Protein AF-A0A839JWH0-F1 (afdb_monomer_lite)

pLDDT: mean 85.82, std 13.57, range [43.56, 98.19]

Foldseek 3Di:
DEAQDKDADDDPDDPFQKDKDKPDVCQWDADSRRIITGQDADWIWMWIAGPNDIDIDIDGYDYPPQPDAAEAQDWDDRPQFKIKHFNAKEWDPDADDDPPDDGFPTKIKTWMKMAGNDPQFFDPDLPQKFKAAPVGHTWAWGDDPPQPDDDPHGIDGRHITMTGHNDDHQWIKIWGWGADPVRDIDIHIHIYGYD

Structure (mmCIF, N/CA/C/O backbone):
data_AF-A0A839JWH0-F1
#
_entry.id   AF-A0A839JWH0-F1
#
loop_
_atom_site.group_PDB
_atom_site.id
_atom_site.type_symbol
_atom_site.label_atom_id
_atom_site.label_alt_id
_atom_site.label_comp_id
_atom_site.label_asym_id
_atom_site.label_entity_id
_atom_site.label_seq_id
_atom_site.pdbx_PDB_ins_code
_atom_site.Cartn_x
_atom_site.Cartn_y
_atom_site.Cartn_z
_atom_site.occupancy
_atom_site.B_iso_or_equiv
_atom_site.auth_seq_id
_atom_site.auth_comp_id
_atom_site.auth_asym_id
_atom_site.auth_atom_id
_atom_site.pdbx_PDB_model_num
ATOM 1 N N . MET A 1 1 ? -17.177 -2.776 8.645 1.00 92.25 1 MET A N 1
ATOM 2 C CA . MET A 1 1 ? -17.178 -1.299 8.576 1.00 92.25 1 MET A CA 1
ATOM 3 C C . MET A 1 1 ? -16.312 -0.925 7.396 1.00 92.25 1 MET A C 1
ATOM 5 O O . MET A 1 1 ? -15.318 -1.608 7.210 1.00 92.25 1 MET A O 1
ATOM 9 N N . GLU A 1 2 ? -16.677 0.074 6.601 1.00 92.44 2 GLU A N 1
ATOM 10 C CA . GLU A 1 2 ? -15.773 0.581 5.555 1.00 92.44 2 GLU A CA 1
ATOM 11 C C . GLU A 1 2 ? -14.673 1.437 6.193 1.00 92.44 2 GLU A C 1
ATOM 13 O O . GLU A 1 2 ? -14.883 1.972 7.290 1.00 92.44 2 GLU A O 1
ATOM 18 N N . VAL A 1 3 ? -13.526 1.571 5.529 1.00 88.50 3 VAL A N 1
ATOM 19 C CA . VAL A 1 3 ? -12.511 2.583 5.874 1.00 88.50 3 VAL A CA 1
ATOM 20 C C . VAL A 1 3 ? -13.172 3.972 5.994 1.00 88.50 3 VAL A C 1
ATOM 22 O O . VAL A 1 3 ? -14.201 4.237 5.371 1.00 88.50 3 VAL A O 1
ATOM 25 N N . ASP A 1 4 ? -12.672 4.793 6.920 1.00 86.94 4 ASP A N 1
ATOM 26 C CA . ASP A 1 4 ? -13.165 6.131 7.311 1.00 86.94 4 ASP A CA 1
ATOM 27 C C . ASP A 1 4 ? -14.573 6.204 7.920 1.00 86.94 4 ASP A C 1
ATOM 29 O O . ASP A 1 4 ? -14.996 7.242 8.442 1.00 86.94 4 ASP A O 1
ATOM 33 N N . SER A 1 5 ? -15.310 5.091 7.946 1.00 92.81 5 SER A N 1
ATOM 34 C CA . SER A 1 5 ? -16.607 5.040 8.616 1.00 92.81 5 SER A CA 1
ATOM 35 C C . SER A 1 5 ? -16.470 5.033 10.143 1.00 92.81 5 SER A C 1
ATOM 37 O O . SER A 1 5 ? -15.472 4.592 10.724 1.00 92.81 5 SER A O 1
ATOM 39 N N . THR A 1 6 ? -17.521 5.486 10.832 1.00 96.88 6 THR A N 1
ATOM 40 C CA . THR A 1 6 ? -17.594 5.439 12.297 1.00 96.88 6 THR A CA 1
ATOM 41 C C . THR A 1 6 ? -18.773 4.608 12.788 1.00 96.88 6 THR A C 1
ATOM 43 O O . THR A 1 6 ? -19.808 4.497 12.132 1.00 96.88 6 THR A O 1
ATOM 46 N N . LEU A 1 7 ? -18.621 4.008 13.970 1.00 96.69 7 LEU A N 1
ATOM 47 C CA . LEU A 1 7 ? -19.655 3.220 14.636 1.00 96.69 7 LEU A CA 1
ATOM 48 C C . LEU A 1 7 ? -19.635 3.494 16.137 1.00 96.69 7 LEU A C 1
ATOM 50 O O . LEU A 1 7 ? -18.613 3.350 16.801 1.00 96.69 7 LEU A O 1
ATOM 54 N N . LYS A 1 8 ? -20.785 3.841 16.711 1.00 97.38 8 LYS A N 1
ATOM 55 C CA . LYS A 1 8 ? -20.930 4.018 18.158 1.00 97.38 8 LYS A CA 1
ATOM 56 C C . LYS A 1 8 ? -21.233 2.679 18.830 1.00 97.38 8 LYS A C 1
ATOM 58 O O . LYS A 1 8 ? -22.319 2.133 18.654 1.00 97.38 8 LYS A O 1
ATOM 63 N N . LEU A 1 9 ? -20.320 2.191 19.664 1.00 96.31 9 LEU A N 1
ATOM 64 C CA . LEU A 1 9 ? -20.596 1.066 20.554 1.00 96.31 9 LEU A CA 1
ATOM 65 C C . LEU A 1 9 ? -21.325 1.545 21.815 1.00 96.31 9 LEU A C 1
ATOM 67 O O . LEU A 1 9 ? -21.061 2.628 22.343 1.00 96.31 9 LEU A O 1
ATOM 71 N N . LYS A 1 10 ? -22.241 0.713 22.319 1.00 94.50 10 LYS A N 1
ATOM 72 C CA . LYS A 1 10 ? -23.030 0.990 23.523 1.00 94.50 10 LYS A CA 1
ATOM 73 C C . LYS A 1 10 ? -22.925 -0.178 24.496 1.00 94.50 10 LYS A C 1
ATOM 75 O O . LYS A 1 10 ? -23.209 -1.313 24.131 1.00 94.50 10 LYS A O 1
ATOM 80 N N . VAL A 1 11 ? -22.562 0.117 25.742 1.00 94.12 11 VAL A N 1
ATOM 81 C CA . VAL A 1 11 ? -22.701 -0.816 26.868 1.00 94.12 11 VAL A CA 1
ATOM 82 C C . VAL A 1 11 ? -23.994 -0.459 27.595 1.00 94.12 11 VAL A C 1
ATOM 84 O O . VAL A 1 11 ? -24.213 0.702 27.934 1.00 94.12 11 VAL A O 1
ATOM 87 N N . THR A 1 12 ? -24.882 -1.430 27.786 1.00 93.69 12 THR A N 1
ATOM 88 C CA . THR A 1 12 ? -26.198 -1.233 28.416 1.00 93.69 12 THR A CA 1
ATOM 89 C C . THR A 1 12 ? -26.226 -1.782 29.840 1.00 93.69 12 THR A C 1
ATOM 91 O O . THR A 1 12 ? -25.450 -2.672 30.176 1.00 93.69 12 THR A O 1
ATOM 94 N N . GLY A 1 13 ? -27.148 -1.286 30.673 1.00 92.50 13 GLY A N 1
ATOM 95 C CA . GLY A 1 13 ? -27.340 -1.787 32.041 1.00 92.50 13 GLY A CA 1
ATOM 96 C C . GLY A 1 13 ? -26.320 -1.271 33.060 1.00 92.50 13 GLY A C 1
ATOM 97 O O . GLY A 1 13 ? -26.149 -1.873 34.114 1.00 92.50 13 GLY A O 1
ATOM 98 N N . THR A 1 14 ? -25.629 -0.171 32.756 1.00 91.38 14 THR A N 1
ATOM 99 C CA . THR A 1 14 ? -24.670 0.468 33.662 1.00 91.38 14 THR A CA 1
ATOM 100 C C . THR A 1 14 ? -24.677 1.986 33.491 1.00 91.38 14 THR A C 1
ATOM 102 O O . THR A 1 14 ? -24.949 2.490 32.401 1.00 91.38 14 THR A O 1
ATOM 105 N N . TYR A 1 15 ? -24.352 2.693 34.573 1.00 89.75 15 TYR A N 1
ATOM 106 C CA . TYR A 1 15 ? -24.030 4.125 34.587 1.00 89.75 15 TYR A CA 1
ATOM 107 C C . TYR A 1 15 ? -22.561 4.373 34.970 1.00 89.75 15 TYR A C 1
ATOM 109 O O . TYR A 1 15 ? -22.120 5.518 35.054 1.00 89.75 15 TYR A O 1
ATOM 117 N N . SER A 1 16 ? -21.804 3.301 35.221 1.00 93.50 16 SER A N 1
ATOM 118 C CA . SER A 1 16 ? -20.393 3.366 35.584 1.00 93.50 16 SER A CA 1
ATOM 119 C C . SER A 1 16 ? -19.554 3.865 34.407 1.00 93.50 16 SER A C 1
ATOM 121 O O . SER A 1 16 ? -19.886 3.663 33.235 1.00 93.50 16 SER A O 1
ATOM 123 N N . LYS A 1 17 ? -18.416 4.494 34.718 1.00 94.00 17 LYS A N 1
ATOM 124 C CA . LYS A 1 17 ? -17.449 4.934 33.707 1.00 94.00 17 LYS A CA 1
ATOM 125 C C . LYS A 1 17 ? -16.916 3.728 32.924 1.00 94.00 17 LYS A C 1
ATOM 127 O O . LYS A 1 17 ? -16.472 2.746 33.515 1.00 94.00 17 LYS A O 1
ATOM 132 N N . ILE A 1 18 ? -16.916 3.841 31.598 1.00 97.25 18 ILE A N 1
ATOM 133 C CA . ILE A 1 18 ? -16.422 2.807 30.684 1.00 97.25 18 ILE A CA 1
ATOM 134 C C . ILE A 1 18 ? -15.032 3.203 30.191 1.00 97.25 18 ILE A C 1
ATOM 136 O O . ILE A 1 18 ? -14.836 4.318 29.704 1.00 97.25 18 ILE A O 1
ATOM 140 N N . THR A 1 19 ? -14.079 2.278 30.269 1.00 97.31 19 THR A N 1
ATOM 141 C CA . THR A 1 19 ? -12.762 2.435 29.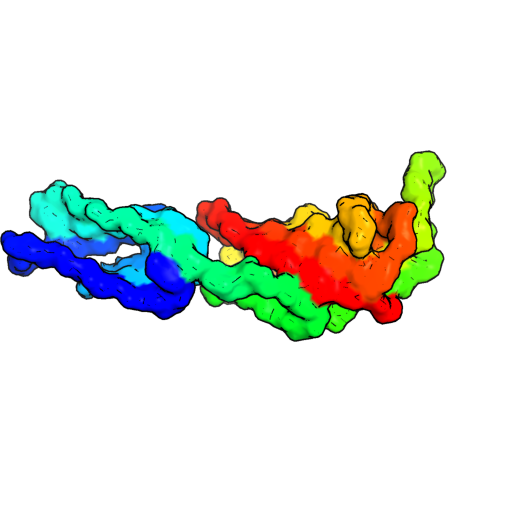638 1.00 97.31 19 THR A CA 1
ATOM 142 C C . THR A 1 19 ? -12.714 1.614 28.358 1.00 97.31 19 THR A C 1
ATOM 144 O O . THR A 1 19 ? -12.918 0.400 28.393 1.00 97.31 19 THR A O 1
ATOM 147 N N . TRP A 1 20 ? -12.419 2.268 27.237 1.00 97.88 20 TRP A N 1
ATOM 148 C CA . TRP A 1 20 ? -12.326 1.644 25.919 1.00 97.88 20 TRP A CA 1
ATOM 149 C C . TRP A 1 20 ? -10.874 1.410 25.503 1.00 97.88 20 TRP A C 1
ATOM 151 O O . TRP A 1 20 ? -9.996 2.223 25.792 1.00 97.88 20 TRP A O 1
ATOM 161 N N . LYS A 1 21 ? -10.622 0.308 24.796 1.00 97.00 21 LYS A N 1
ATOM 162 C CA . LYS A 1 21 ? -9.323 -0.004 24.187 1.00 97.00 21 LYS A CA 1
ATOM 163 C C . LYS A 1 21 ? -9.531 -0.723 22.857 1.00 97.00 21 LYS A C 1
ATOM 165 O O . LYS A 1 21 ? -10.379 -1.604 22.776 1.00 97.00 21 LYS A O 1
ATOM 170 N N . SER A 1 22 ? -8.730 -0.393 21.848 1.00 96.88 22 SER A N 1
ATOM 171 C CA . SER A 1 22 ? -8.596 -1.202 20.631 1.00 96.88 22 SER A CA 1
ATOM 172 C C . SER A 1 22 ? -7.373 -2.110 20.732 1.00 96.88 22 SER A C 1
ATOM 174 O O . SER A 1 22 ? -6.352 -1.706 21.295 1.00 96.88 22 SER A O 1
ATOM 176 N N . SER A 1 23 ? -7.472 -3.328 20.199 1.00 94.62 23 SER A N 1
ATOM 177 C CA . SER A 1 23 ? -6.331 -4.234 20.057 1.00 94.62 23 SER A CA 1
ATOM 178 C C . SER A 1 23 ? -5.383 -3.835 18.923 1.00 94.62 23 SER A C 1
ATOM 180 O O . SER A 1 23 ? -4.231 -4.242 18.966 1.00 94.62 23 SER A O 1
ATOM 182 N N . LYS A 1 24 ? -5.869 -3.096 17.912 1.00 87.75 24 LYS A N 1
ATOM 183 C CA . LYS A 1 24 ? -5.105 -2.638 16.739 1.00 87.75 24 LYS A CA 1
ATOM 184 C C . LYS A 1 24 ? -5.604 -1.258 16.320 1.00 87.75 24 LYS A C 1
ATOM 186 O O . LYS A 1 24 ? -6.619 -1.147 15.633 1.00 87.75 24 LYS A O 1
ATOM 191 N N . LYS A 1 25 ? -4.938 -0.206 16.802 1.00 88.50 25 LYS A N 1
ATOM 192 C CA . LYS A 1 25 ? -5.359 1.183 16.562 1.00 88.50 25 LYS A CA 1
ATOM 193 C C . LYS A 1 25 ? -5.169 1.618 15.108 1.00 88.50 25 LYS A C 1
ATOM 195 O O . LYS A 1 25 ? -5.928 2.480 14.683 1.00 88.50 25 LYS 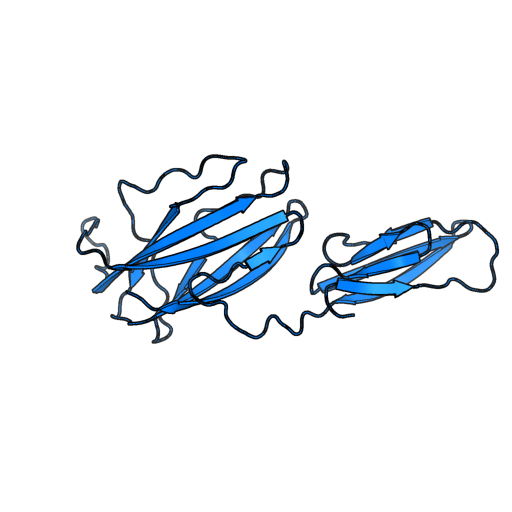A O 1
ATOM 200 N N . SER A 1 26 ? -4.226 1.019 14.383 1.00 82.44 26 SER A N 1
ATOM 201 C CA . SER A 1 26 ? -4.031 1.175 12.934 1.00 82.44 26 SER A CA 1
ATOM 202 C C . SER A 1 26 ? -5.241 0.703 12.121 1.00 82.44 26 SER A C 1
ATOM 204 O O . SER A 1 26 ? -5.620 1.350 11.159 1.00 82.44 26 SER A O 1
ATOM 206 N N . VAL A 1 27 ? -5.921 -0.364 12.560 1.00 87.31 27 VAL A N 1
ATOM 207 C CA . VAL A 1 27 ? -7.148 -0.885 11.923 1.00 87.31 27 VAL A CA 1
ATOM 208 C C . VAL A 1 27 ? -8.388 -0.108 12.364 1.00 87.31 27 VAL A C 1
ATOM 210 O O . VAL A 1 27 ? -9.187 0.328 11.537 1.00 87.31 27 VAL A O 1
ATOM 213 N N . ALA A 1 28 ? -8.574 0.062 13.675 1.00 94.81 28 ALA A N 1
ATOM 214 C CA . ALA A 1 28 ? -9.700 0.812 14.220 1.00 94.81 28 ALA A CA 1
ATOM 215 C C . ALA A 1 28 ? -9.351 1.448 15.568 1.00 94.81 28 ALA A C 1
ATOM 217 O O . ALA A 1 28 ? -8.863 0.778 16.486 1.00 94.81 28 ALA A O 1
ATOM 218 N N . THR A 1 29 ? -9.659 2.731 15.735 1.00 96.00 29 THR A N 1
ATOM 219 C CA . THR A 1 29 ? -9.545 3.429 17.024 1.00 96.00 29 THR A CA 1
ATOM 220 C C . THR A 1 29 ? -10.894 3.475 17.727 1.00 96.00 29 THR A C 1
ATOM 222 O O . THR A 1 29 ? -11.934 3.283 17.112 1.00 96.00 29 THR A O 1
ATOM 225 N N . VAL A 1 30 ? -10.890 3.708 19.039 1.00 98.06 30 VAL A N 1
ATOM 226 C CA . VAL A 1 30 ? -12.107 3.946 19.821 1.00 98.06 30 VAL A CA 1
ATOM 227 C C . VAL A 1 30 ? -11.856 5.090 20.795 1.00 98.06 30 VAL A C 1
ATOM 229 O O . VAL A 1 30 ? -10.839 5.095 21.492 1.00 98.06 30 VAL A O 1
ATOM 232 N N . ASN A 1 31 ? -12.754 6.072 20.836 1.00 97.19 31 ASN A N 1
ATOM 233 C CA . ASN A 1 31 ? -12.633 7.201 21.759 1.00 97.19 31 ASN A CA 1
ATOM 234 C C . ASN A 1 31 ? -13.275 6.907 23.130 1.00 97.19 31 ASN A C 1
ATOM 236 O O . ASN A 1 31 ? -13.929 5.883 23.334 1.00 97.19 31 ASN A O 1
ATOM 240 N N . SER A 1 32 ? -13.117 7.825 24.089 1.00 95.62 32 SER A N 1
ATOM 241 C CA . SER A 1 32 ? -13.666 7.692 25.452 1.00 95.62 32 SER A CA 1
ATOM 242 C C . SER A 1 32 ? -15.190 7.553 25.495 1.00 95.62 32 SER A C 1
ATOM 244 O O . SER A 1 32 ? -15.738 6.996 26.444 1.00 95.62 32 SER A O 1
ATOM 246 N N . SER A 1 33 ? -15.874 8.021 24.453 1.00 95.31 33 SER A N 1
ATOM 247 C CA . SER A 1 33 ? -17.319 7.915 24.306 1.00 95.31 33 SER A CA 1
ATOM 248 C C . SER A 1 33 ? -17.753 6.626 23.595 1.00 95.31 33 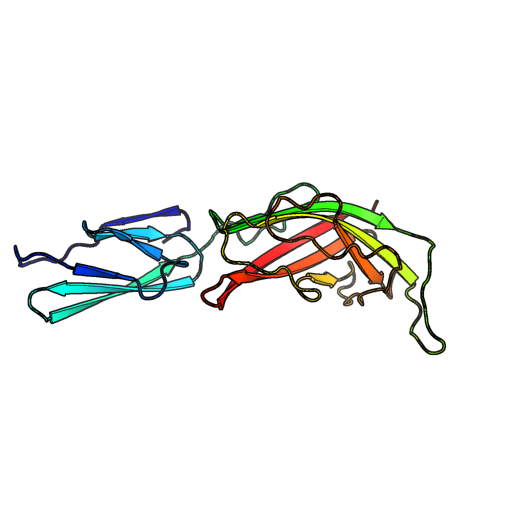SER A C 1
ATOM 250 O O . SER A 1 33 ? -18.944 6.470 23.340 1.00 95.31 33 SER A O 1
ATOM 252 N N . GLY A 1 34 ? -16.841 5.720 23.236 1.00 96.75 34 GLY A N 1
ATOM 253 C CA . GLY A 1 34 ? -17.163 4.476 22.531 1.00 96.75 34 GLY A CA 1
ATOM 254 C C . GLY A 1 34 ? -17.456 4.645 21.037 1.00 96.75 34 GLY A C 1
ATOM 255 O O . GLY A 1 34 ? -18.062 3.760 20.440 1.00 96.75 34 GLY A O 1
ATOM 256 N N . VAL A 1 35 ? -17.079 5.773 20.424 1.00 98.00 35 VAL A N 1
ATOM 257 C CA . VAL A 1 35 ? -17.105 5.907 18.957 1.00 98.00 35 VAL A CA 1
ATOM 258 C C . VAL A 1 35 ? -15.872 5.212 18.406 1.00 98.00 35 VAL A C 1
ATOM 260 O O . VAL A 1 35 ? -14.755 5.588 18.760 1.00 98.00 35 VAL A O 1
ATOM 263 N N . VAL A 1 36 ? -16.096 4.199 17.579 1.00 98.12 36 VAL A N 1
ATOM 264 C CA . VAL A 1 36 ? -15.080 3.483 16.817 1.00 98.12 36 VAL A CA 1
ATOM 265 C C . VAL A 1 36 ? -14.914 4.167 15.467 1.00 98.12 36 VAL A C 1
ATOM 267 O O . VAL A 1 36 ? -15.915 4.397 14.792 1.00 98.12 36 VAL A O 1
ATOM 270 N N . THR A 1 37 ? -13.680 4.456 15.073 1.00 96.12 37 THR A N 1
ATOM 271 C CA . THR A 1 37 ? -13.334 4.963 13.739 1.00 96.12 37 THR A CA 1
ATOM 272 C C . THR A 1 37 ? -12.542 3.887 13.012 1.00 96.12 37 THR A C 1
ATOM 274 O O . THR A 1 37 ? -11.516 3.433 13.527 1.00 96.12 37 THR A O 1
ATOM 277 N N . ALA A 1 38 ? -13.042 3.449 11.858 1.00 95.06 38 ALA A N 1
ATOM 278 C CA . ALA A 1 38 ? -12.329 2.545 10.968 1.00 95.06 38 ALA A CA 1
ATOM 279 C C . ALA A 1 38 ? -11.229 3.320 10.240 1.00 95.06 38 ALA A C 1
ATOM 281 O O . ALA A 1 38 ? -11.479 4.415 9.750 1.00 95.06 38 ALA A O 1
ATOM 282 N N . LYS A 1 39 ? -10.022 2.760 10.210 1.00 85.50 39 LYS A N 1
ATOM 283 C CA . LYS A 1 39 ? -8.845 3.392 9.604 1.00 85.50 39 LYS A CA 1
ATOM 284 C C . LYS A 1 39 ? -8.276 2.576 8.454 1.00 85.50 39 LYS A C 1
ATOM 286 O O . LYS A 1 39 ? -7.912 3.120 7.429 1.00 85.50 39 LYS A O 1
ATOM 291 N N . MET A 1 40 ? -8.207 1.262 8.634 1.00 83.19 40 MET A N 1
ATOM 292 C CA . MET A 1 40 ? -7.593 0.366 7.666 1.00 83.19 40 MET A CA 1
ATOM 293 C C . MET A 1 40 ? -8.344 -0.947 7.609 1.00 83.19 40 MET A C 1
ATOM 295 O O . MET A 1 40 ? -8.721 -1.468 8.659 1.00 83.19 40 MET A O 1
ATOM 299 N N . GLU A 1 41 ? -8.488 -1.505 6.403 1.00 87.69 41 GLU A N 1
ATOM 300 C CA . GLU A 1 41 ? -8.871 -2.898 6.198 1.00 87.69 41 GLU A CA 1
ATOM 301 C C . GLU A 1 41 ? -8.129 -3.837 7.161 1.00 87.69 41 GLU A C 1
ATOM 303 O O . GLU A 1 41 ? -6.906 -3.829 7.279 1.00 87.69 41 GLU A O 1
ATOM 308 N N . GLY A 1 42 ? -8.879 -4.686 7.854 1.00 87.94 42 GLY A N 1
ATOM 309 C CA . GLY A 1 42 ? -8.306 -5.622 8.804 1.00 87.94 42 GLY A CA 1
ATOM 310 C C . GLY A 1 42 ? -9.262 -5.964 9.931 1.00 87.94 42 GLY A C 1
ATOM 311 O O . GLY A 1 42 ? -10.460 -5.683 9.891 1.00 87.94 42 GLY A O 1
ATOM 312 N N . LYS A 1 43 ? -8.727 -6.606 10.972 1.00 93.00 43 LYS A N 1
ATOM 313 C CA . LYS A 1 43 ? -9.500 -7.011 12.151 1.00 93.00 43 LYS A CA 1
ATOM 314 C C . LYS A 1 43 ? -8.930 -6.393 13.419 1.00 93.00 43 LYS A C 1
ATOM 316 O O . LYS A 1 43 ? -7.749 -6.561 13.717 1.00 93.00 43 LYS A O 1
ATOM 321 N N . ALA A 1 44 ? -9.791 -5.745 14.195 1.00 94.62 44 ALA A N 1
ATOM 322 C CA . ALA A 1 44 ? -9.487 -5.216 15.518 1.00 94.62 44 ALA A CA 1
ATOM 323 C C . ALA A 1 44 ? -10.510 -5.727 16.536 1.00 94.62 44 ALA A C 1
ATOM 325 O O . ALA A 1 44 ? -11.686 -5.900 16.232 1.00 94.62 44 ALA A O 1
ATOM 326 N N . THR A 1 45 ? -10.079 -5.960 17.771 1.00 97.50 45 THR A N 1
ATOM 327 C CA . THR A 1 45 ? -10.972 -6.230 18.900 1.00 97.50 45 THR A CA 1
ATOM 328 C C . THR A 1 45 ? -11.084 -4.975 19.752 1.00 97.50 45 THR A C 1
ATOM 330 O O . THR A 1 45 ? -10.094 -4.504 20.314 1.00 97.50 45 THR A O 1
ATOM 333 N N . ILE A 1 46 ? -12.297 -4.448 19.886 1.00 98.19 46 ILE A N 1
ATOM 334 C CA . ILE A 1 46 ? -12.598 -3.338 20.785 1.00 98.19 46 ILE A CA 1
ATOM 335 C C . ILE A 1 46 ? -13.038 -3.902 22.134 1.00 98.19 46 ILE A C 1
ATOM 337 O O . ILE A 1 46 ? -13.946 -4.725 22.202 1.00 98.19 46 ILE A O 1
ATOM 341 N N . THR A 1 47 ? -12.386 -3.471 23.213 1.00 98.19 47 THR A N 1
ATOM 342 C CA . THR A 1 47 ? -12.666 -3.901 24.587 1.00 98.19 47 THR A CA 1
ATOM 343 C C . THR A 1 47 ? -13.251 -2.750 25.398 1.00 98.19 47 THR A C 1
ATOM 345 O O . THR A 1 47 ? -12.615 -1.703 25.526 1.00 98.19 47 THR A O 1
ATOM 348 N N . ALA A 1 48 ? -14.420 -2.968 25.998 1.00 97.88 48 ALA A N 1
ATOM 349 C CA . ALA A 1 48 ? -14.994 -2.119 27.037 1.00 97.88 48 ALA A CA 1
ATOM 350 C C . ALA A 1 48 ? -14.716 -2.726 28.415 1.00 97.88 48 ALA A C 1
ATOM 352 O O . ALA A 1 48 ? -15.012 -3.898 28.651 1.00 97.88 48 ALA A O 1
ATOM 353 N N . THR A 1 49 ? -14.169 -1.934 29.334 1.00 97.62 49 THR A N 1
ATOM 354 C CA . THR A 1 49 ? -13.973 -2.328 30.734 1.00 97.62 49 THR A CA 1
ATOM 355 C C . THR A 1 49 ? -14.896 -1.518 31.637 1.00 97.62 49 THR A C 1
ATOM 357 O O . THR A 1 49 ? -14.848 -0.288 31.606 1.00 97.62 49 THR A O 1
ATOM 360 N N . VAL A 1 50 ? -15.709 -2.206 32.441 1.00 96.62 50 VAL A N 1
ATOM 361 C CA . VAL A 1 50 ? -16.657 -1.620 33.405 1.00 96.62 50 VAL A CA 1
ATOM 362 C C . VAL A 1 50 ? -16.554 -2.394 34.709 1.00 96.62 50 VAL A C 1
ATOM 364 O O . VAL A 1 50 ? -16.707 -3.612 34.699 1.00 96.62 50 VAL A O 1
ATOM 367 N N . ASP A 1 51 ? -16.260 -1.716 35.819 1.00 94.06 51 ASP A N 1
ATOM 368 C CA . ASP A 1 51 ? -16.171 -2.328 37.155 1.00 94.06 51 ASP A CA 1
ATOM 369 C C . ASP A 1 51 ? -15.330 -3.623 37.172 1.00 94.06 51 ASP A C 1
ATOM 371 O O . ASP A 1 51 ? -15.719 -4.653 37.719 1.00 94.06 51 ASP A O 1
ATOM 375 N N . LYS A 1 52 ? -14.160 -3.567 36.513 1.00 92.56 52 LYS A N 1
ATOM 376 C CA . LYS A 1 52 ? -13.194 -4.671 36.308 1.00 92.56 52 LYS A CA 1
ATOM 377 C C . LYS A 1 52 ? -13.671 -5.823 35.406 1.00 92.56 52 LYS A C 1
ATOM 379 O O . LYS A 1 52 ? -12.891 -6.738 35.147 1.00 92.56 52 LYS A O 1
ATOM 384 N N . LYS A 1 53 ? -14.892 -5.775 34.871 1.00 95.69 53 LYS A N 1
ATOM 385 C CA . LYS A 1 53 ? -15.396 -6.717 33.857 1.00 95.69 53 LYS A CA 1
ATOM 386 C C . LYS A 1 53 ? -15.041 -6.236 32.456 1.00 95.69 53 LYS A C 1
ATOM 388 O O . LYS A 1 53 ? -15.039 -5.034 32.202 1.00 95.69 53 LYS A O 1
ATOM 393 N N . LYS A 1 54 ? -14.754 -7.173 31.551 1.00 96.62 54 LYS A N 1
ATOM 394 C CA . LYS A 1 54 ? -14.389 -6.894 30.156 1.00 96.62 54 LYS A CA 1
ATOM 395 C C . LYS A 1 54 ? -15.460 -7.422 29.209 1.00 96.62 54 LYS A C 1
ATOM 397 O O . LYS A 1 54 ? -15.922 -8.546 29.373 1.00 96.62 54 LYS A O 1
ATOM 402 N N . TYR A 1 55 ? -15.780 -6.625 28.199 1.00 97.12 55 TYR A N 1
ATOM 403 C CA . TYR A 1 55 ? -16.656 -6.978 27.086 1.00 97.12 55 TYR A CA 1
ATOM 404 C C . TYR A 1 55 ? -15.928 -6.67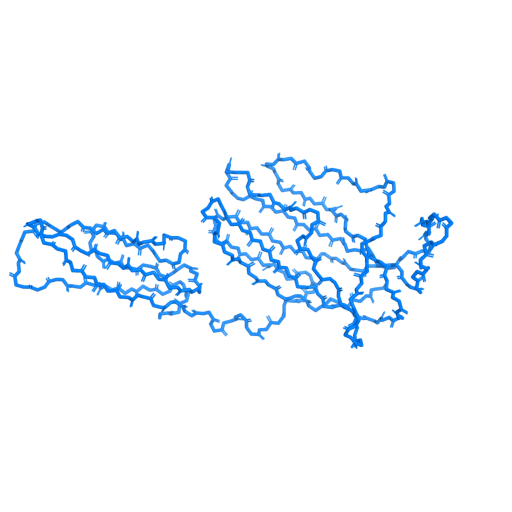4 25.784 1.00 97.12 55 TYR A C 1
ATOM 406 O O . TYR A 1 55 ? -15.228 -5.663 25.702 1.00 97.12 55 TYR A O 1
ATOM 414 N N . THR A 1 56 ? -16.074 -7.530 24.779 1.00 96.88 56 THR A N 1
ATOM 415 C CA . THR A 1 56 ? -15.344 -7.412 23.514 1.00 96.88 56 THR A CA 1
ATOM 416 C C . THR A 1 56 ? -16.287 -7.329 22.319 1.00 96.88 56 THR A C 1
ATOM 418 O O . THR A 1 56 ? -17.382 -7.886 22.324 1.00 96.88 56 THR A O 1
ATOM 421 N N . CYS A 1 57 ? -15.847 -6.620 21.283 1.00 96.88 57 CYS A N 1
ATOM 422 C CA . CYS A 1 57 ? -16.504 -6.525 19.987 1.00 96.88 57 CYS A CA 1
ATOM 423 C C . CYS A 1 57 ? -15.445 -6.694 18.894 1.00 96.88 57 CYS A C 1
ATOM 425 O O . CYS A 1 57 ? -14.457 -5.959 18.867 1.00 96.88 57 CYS A O 1
ATOM 427 N N . ASN A 1 58 ? -15.643 -7.670 18.008 1.00 97.38 58 ASN A N 1
ATOM 428 C CA . ASN A 1 58 ? -14.776 -7.869 16.853 1.00 97.38 58 ASN A CA 1
ATOM 429 C C . ASN A 1 58 ? -15.209 -6.925 15.732 1.00 97.38 58 ASN A C 1
ATOM 431 O O . ASN A 1 58 ? -16.324 -7.024 15.224 1.00 97.38 58 ASN A O 1
ATOM 435 N N . VAL A 1 59 ? -14.313 -6.032 15.336 1.00 96.44 59 VAL A N 1
ATOM 436 C CA . VAL A 1 59 ? -14.488 -5.110 14.220 1.00 96.44 59 VAL A CA 1
ATOM 437 C C . VAL A 1 59 ? -13.701 -5.658 13.041 1.00 96.44 59 VAL A C 1
ATOM 439 O O . VAL A 1 59 ? -12.498 -5.892 13.144 1.00 96.44 59 VAL A O 1
ATOM 442 N N . THR A 1 60 ? -14.393 -5.877 11.927 1.00 95.19 60 THR A N 1
ATOM 443 C CA . THR A 1 60 ? -13.759 -6.109 10.626 1.00 95.19 60 THR A CA 1
ATOM 444 C C . THR A 1 60 ? -13.948 -4.851 9.797 1.00 95.19 60 THR A C 1
ATOM 446 O O . THR A 1 60 ? -15.085 -4.413 9.576 1.00 95.19 60 THR A O 1
ATOM 449 N N . VAL A 1 61 ? -12.835 -4.257 9.397 1.00 92.75 61 VAL A N 1
ATOM 450 C CA . VAL A 1 61 ? -12.788 -3.146 8.458 1.00 92.75 61 VAL A CA 1
ATOM 451 C C . VAL A 1 61 ? -12.516 -3.718 7.077 1.00 92.75 61 VAL A C 1
ATOM 453 O O . VAL A 1 61 ? -11.684 -4.612 6.935 1.00 92.75 61 VAL A O 1
ATOM 456 N N . VAL A 1 62 ? -13.249 -3.228 6.092 1.00 89.62 62 VAL A N 1
ATOM 457 C CA . VAL A 1 62 ? -13.091 -3.553 4.677 1.00 89.62 62 VAL A CA 1
ATOM 458 C C . VAL A 1 62 ? -12.761 -2.270 3.930 1.00 89.62 62 VAL A C 1
ATOM 460 O O . VAL A 1 62 ? -13.171 -1.192 4.356 1.00 89.62 62 VAL A O 1
ATOM 463 N N . ASP A 1 63 ? -12.001 -2.400 2.852 1.00 84.25 63 ASP A N 1
ATOM 464 C CA . ASP A 1 63 ? -11.728 -1.311 1.924 1.00 84.25 63 ASP A CA 1
ATOM 465 C C . ASP A 1 63 ? -12.243 -1.720 0.545 1.00 84.25 63 ASP A C 1
ATOM 467 O O . ASP A 1 63 ? -11.595 -2.456 -0.203 1.00 84.25 63 ASP A O 1
ATOM 471 N N . SER A 1 64 ? -13.458 -1.281 0.229 1.00 73.06 64 SER A N 1
ATOM 472 C CA . SER A 1 64 ? -14.086 -1.553 -1.064 1.00 73.06 64 SER A CA 1
ATOM 473 C C . SER A 1 64 ? -13.389 -0.861 -2.250 1.00 73.06 64 SER A C 1
ATOM 475 O O . SER A 1 64 ? -13.585 -1.286 -3.394 1.00 73.06 64 SER A O 1
ATOM 477 N N . ASN A 1 65 ? -12.521 0.130 -2.004 1.00 64.88 65 ASN A N 1
ATOM 478 C CA . ASN A 1 65 ? -11.769 0.847 -3.039 1.00 64.88 65 ASN A CA 1
ATOM 479 C C . ASN A 1 65 ? -10.442 0.173 -3.409 1.00 64.88 65 ASN A C 1
ATOM 481 O O . ASN A 1 65 ? -9.923 0.416 -4.499 1.00 64.88 65 ASN A O 1
ATOM 485 N N . LYS A 1 66 ? -9.943 -0.755 -2.586 1.00 66.94 66 LYS A N 1
ATOM 486 C CA . LYS A 1 66 ? -8.687 -1.502 -2.797 1.00 66.94 66 LYS A CA 1
ATOM 487 C C . LYS A 1 66 ? -8.663 -2.426 -4.032 1.00 66.94 66 LYS A C 1
ATOM 489 O O . LYS A 1 66 ? -7.733 -3.207 -4.212 1.00 66.94 66 LYS A O 1
ATOM 494 N N . THR A 1 67 ? -9.702 -2.390 -4.868 1.00 64.50 67 THR A N 1
ATOM 495 C CA . THR A 1 67 ? -9.872 -3.261 -6.042 1.00 64.50 67 THR A CA 1
ATOM 496 C C . THR A 1 67 ? -9.430 -2.631 -7.360 1.00 64.50 67 THR A C 1
ATOM 498 O O . THR A 1 67 ? -9.319 -3.355 -8.349 1.00 64.50 67 THR A O 1
ATOM 501 N N . LYS A 1 68 ? -9.160 -1.320 -7.405 1.00 82.62 68 LYS A N 1
ATOM 502 C CA . LYS A 1 68 ? -8.645 -0.663 -8.612 1.00 82.62 68 LYS A CA 1
ATOM 503 C C . LYS A 1 68 ? -7.148 -0.386 -8.471 1.00 82.62 68 LYS A C 1
ATOM 505 O O . LYS A 1 68 ? -6.753 0.180 -7.455 1.00 82.62 68 LYS A O 1
ATOM 510 N N . PRO A 1 69 ? -6.329 -0.773 -9.461 1.00 90.44 69 PRO A N 1
ATOM 511 C CA . PRO A 1 69 ? -4.924 -0.417 -9.465 1.00 90.44 69 PRO A CA 1
ATOM 512 C C . PRO A 1 69 ? -4.775 1.091 -9.669 1.00 90.44 69 PRO A C 1
ATOM 514 O O . PRO A 1 69 ? -5.497 1.694 -10.466 1.00 90.44 69 PRO A O 1
ATOM 517 N N . TYR A 1 70 ? -3.824 1.673 -8.953 1.00 93.31 70 TYR A N 1
ATOM 518 C CA . TYR A 1 70 ? -3.380 3.047 -9.147 1.00 93.31 70 TYR A CA 1
ATOM 519 C C . TYR A 1 70 ? -2.671 3.179 -10.501 1.00 93.31 70 TYR A C 1
ATOM 521 O O . TYR A 1 70 ? -2.016 2.238 -10.962 1.00 93.31 70 TYR A O 1
ATOM 529 N N . LYS A 1 71 ? -2.797 4.336 -11.142 1.00 95.56 71 LYS A N 1
ATOM 530 C CA . LYS A 1 71 ? -2.111 4.680 -12.392 1.00 95.56 71 LYS A CA 1
ATOM 531 C C . LYS A 1 71 ? -0.956 5.643 -12.132 1.00 95.56 71 LYS A C 1
ATOM 533 O O . LYS A 1 71 ? -0.771 6.130 -11.017 1.00 95.56 71 LYS A O 1
ATOM 538 N N . THR A 1 72 ? -0.154 5.896 -13.161 1.00 95.88 72 THR A N 1
ATOM 539 C CA . THR A 1 72 ? 0.919 6.895 -13.113 1.00 95.88 72 THR A CA 1
ATOM 540 C C . THR A 1 72 ? 0.360 8.247 -12.665 1.00 95.88 72 THR A C 1
ATOM 542 O O . THR A 1 72 ? -0.648 8.715 -13.193 1.00 95.88 72 THR A O 1
ATOM 545 N N . GLY A 1 73 ? 1.000 8.855 -11.668 1.00 94.81 73 GLY A N 1
ATOM 546 C CA . GLY A 1 73 ? 0.567 10.108 -11.049 1.00 94.81 73 GLY A CA 1
ATOM 547 C C . GLY A 1 73 ? -0.501 9.972 -9.957 1.00 94.81 73 GLY A C 1
ATOM 548 O O . GLY A 1 73 ? -0.694 10.931 -9.210 1.00 94.81 73 GLY A O 1
ATOM 549 N N . ASP A 1 74 ? -1.158 8.816 -9.801 1.00 94.62 74 ASP A N 1
ATOM 550 C CA . ASP A 1 74 ? -2.048 8.598 -8.660 1.00 94.62 74 ASP A CA 1
ATOM 551 C C . ASP A 1 74 ? -1.235 8.441 -7.366 1.00 94.62 74 ASP A C 1
ATOM 553 O O . ASP A 1 74 ? -0.214 7.747 -7.319 1.00 94.62 74 ASP A O 1
ATOM 557 N N . THR A 1 75 ? -1.728 9.041 -6.283 1.00 92.38 75 THR A N 1
ATOM 558 C CA . THR A 1 75 ? -1.101 8.953 -4.963 1.00 92.38 75 THR A CA 1
ATOM 559 C C . THR A 1 75 ? -1.792 7.900 -4.102 1.00 92.38 75 THR A C 1
ATOM 561 O O . THR A 1 75 ? -2.984 7.998 -3.800 1.00 92.38 75 THR A O 1
ATOM 564 N N . TRP A 1 76 ? -1.024 6.912 -3.643 1.00 90.38 76 TRP A N 1
ATOM 565 C CA . TRP A 1 76 ? -1.440 6.038 -2.553 1.00 90.38 76 TRP A CA 1
ATOM 566 C C . TRP A 1 76 ? -1.154 6.719 -1.215 1.00 90.38 76 TRP A C 1
ATOM 568 O O . TRP A 1 76 ? 0.003 6.955 -0.864 1.00 90.38 76 TRP A O 1
ATOM 578 N N . THR A 1 77 ? -2.211 7.026 -0.467 1.00 85.94 77 THR A N 1
ATOM 579 C CA . THR A 1 77 ? -2.127 7.655 0.855 1.00 85.94 77 THR A CA 1
ATOM 580 C C . THR A 1 77 ? -2.497 6.660 1.941 1.00 85.94 77 THR A C 1
ATOM 582 O O . THR A 1 77 ? -3.523 5.981 1.866 1.00 85.94 77 THR A O 1
ATOM 585 N N . VAL A 1 78 ? -1.670 6.620 2.979 1.00 81.31 78 VAL A N 1
ATOM 586 C CA . VAL A 1 78 ? -1.988 5.993 4.254 1.00 81.31 78 VAL A CA 1
ATOM 587 C C . VAL A 1 78 ? -2.007 7.093 5.308 1.00 81.31 78 VAL A C 1
ATOM 589 O O . VAL A 1 78 ? -0.966 7.633 5.684 1.00 81.31 78 VAL A O 1
ATOM 592 N N . ASP A 1 79 ? -3.213 7.449 5.747 1.00 74.38 79 ASP A N 1
ATOM 593 C CA . ASP A 1 79 ? -3.483 8.640 6.552 1.00 74.38 79 ASP A CA 1
ATOM 594 C C . ASP A 1 79 ? -2.615 8.751 7.806 1.00 74.38 79 ASP A C 1
ATOM 596 O O . ASP A 1 79 ? -2.704 7.947 8.740 1.00 74.38 79 ASP A O 1
ATOM 600 N N . GLY A 1 80 ? -1.826 9.826 7.845 1.00 73.56 80 GLY A N 1
ATOM 601 C CA . GLY A 1 80 ? -0.933 10.137 8.955 1.00 73.56 80 GLY A CA 1
ATOM 602 C C . GLY A 1 80 ? 0.295 9.235 9.042 1.00 73.56 80 GLY A C 1
ATOM 603 O O . GLY A 1 80 ? 0.963 9.288 10.069 1.00 73.56 80 GLY A O 1
ATOM 604 N N . ILE A 1 81 ? 0.570 8.421 8.015 1.00 78.75 81 ILE A N 1
ATOM 605 C CA . ILE A 1 81 ? 1.730 7.525 7.985 1.00 78.75 81 ILE A CA 1
ATOM 606 C C . ILE A 1 81 ? 2.613 7.793 6.762 1.00 78.75 81 ILE A C 1
ATOM 608 O O . ILE A 1 81 ? 3.771 8.157 6.941 1.00 78.75 81 ILE A O 1
ATOM 612 N N . TRP A 1 82 ? 2.093 7.700 5.530 1.00 85.00 82 TRP A N 1
ATOM 613 C CA . TRP A 1 82 ? 2.873 8.031 4.326 1.00 85.00 82 TRP A CA 1
ATOM 614 C C . TRP A 1 82 ? 2.042 8.343 3.077 1.00 85.00 82 TRP A C 1
ATOM 616 O O . TRP A 1 82 ? 0.846 8.044 2.994 1.00 85.00 82 TRP A O 1
ATOM 626 N N . THR A 1 83 ? 2.721 8.878 2.059 1.00 87.56 83 THR A N 1
ATOM 627 C CA . THR A 1 83 ? 2.261 8.864 0.666 1.00 87.56 83 THR A CA 1
ATOM 628 C C . THR A 1 83 ? 3.292 8.238 -0.272 1.00 87.56 83 THR A C 1
ATOM 630 O O . THR A 1 83 ? 4.497 8.334 -0.039 1.00 87.56 83 THR A O 1
ATOM 633 N N . LEU A 1 84 ? 2.811 7.605 -1.346 1.00 91.00 84 LEU A N 1
ATOM 634 C CA . LEU A 1 84 ? 3.625 7.086 -2.445 1.00 91.00 84 LEU A CA 1
ATOM 635 C C . LEU A 1 84 ? 2.968 7.423 -3.786 1.00 91.00 84 LEU A C 1
ATOM 637 O O . LEU A 1 84 ? 1.791 7.131 -3.991 1.00 91.00 84 LEU A O 1
ATOM 641 N N . THR A 1 85 ? 3.743 7.989 -4.707 1.00 93.88 85 THR A N 1
ATOM 642 C CA . THR A 1 85 ? 3.319 8.275 -6.086 1.00 93.88 85 THR A CA 1
ATOM 643 C C . THR A 1 85 ? 4.397 7.805 -7.049 1.00 93.88 85 THR A C 1
ATOM 645 O O . THR A 1 85 ? 5.557 8.162 -6.866 1.00 93.88 85 THR A O 1
ATOM 648 N N . PHE A 1 86 ? 4.036 7.045 -8.082 1.00 95.31 86 PHE A N 1
ATOM 649 C CA . PHE A 1 86 ? 4.926 6.816 -9.222 1.00 95.31 86 PHE A CA 1
ATOM 650 C C . PHE A 1 86 ? 4.698 7.927 -10.240 1.00 95.31 86 PHE A C 1
ATOM 652 O O . PHE A 1 86 ? 3.597 8.059 -10.775 1.00 95.31 86 PHE A O 1
ATOM 659 N N . ASN A 1 87 ? 5.722 8.745 -10.462 1.00 94.88 87 ASN A N 1
ATOM 660 C CA . ASN A 1 87 ? 5.635 9.931 -11.304 1.00 94.88 87 ASN A CA 1
ATOM 661 C C . ASN A 1 87 ? 5.775 9.559 -12.785 1.00 94.88 87 ASN A C 1
ATOM 663 O O . ASN A 1 87 ? 5.066 10.121 -13.614 1.00 94.88 87 ASN A O 1
ATOM 667 N N . SER A 1 88 ? 6.658 8.608 -13.103 1.00 95.62 88 SER A N 1
ATOM 668 C CA . SER A 1 88 ? 6.829 8.064 -14.453 1.00 95.62 88 SER A CA 1
ATOM 669 C C . SER A 1 88 ? 7.548 6.713 -14.439 1.00 95.62 88 SER A C 1
ATOM 671 O O . SER A 1 88 ? 8.187 6.323 -13.455 1.00 95.62 88 SER A O 1
ATOM 673 N N . VAL A 1 89 ? 7.448 5.993 -15.557 1.00 96.56 89 VAL A N 1
ATOM 674 C CA . VAL A 1 89 ? 8.260 4.808 -15.842 1.00 96.56 89 VAL A CA 1
ATOM 675 C C . VAL A 1 89 ? 8.883 4.996 -17.212 1.00 96.56 89 VAL A C 1
ATOM 677 O O . VAL A 1 89 ? 8.175 5.108 -18.202 1.00 96.56 89 VAL A O 1
ATOM 680 N N . THR A 1 90 ? 10.210 5.026 -17.267 1.00 95.25 90 THR A N 1
ATOM 681 C CA . THR A 1 90 ? 10.967 5.234 -18.512 1.00 95.25 90 THR A CA 1
ATOM 682 C C . THR A 1 90 ? 11.908 4.068 -18.767 1.00 95.25 90 THR A C 1
ATOM 684 O O . THR A 1 90 ? 12.195 3.275 -17.865 1.00 95.25 90 THR A O 1
ATOM 687 N N . THR A 1 91 ? 12.416 3.954 -19.992 1.00 94.12 91 THR A N 1
ATOM 688 C CA . THR A 1 91 ? 13.477 2.998 -20.328 1.00 94.12 91 THR A CA 1
ATOM 689 C C . THR A 1 91 ? 14.853 3.659 -20.363 1.00 94.12 91 THR A C 1
ATOM 691 O O . THR A 1 91 ? 14.994 4.861 -20.577 1.00 94.12 91 THR A O 1
ATOM 694 N N . THR A 1 92 ? 15.899 2.862 -20.146 1.00 89.50 92 THR A N 1
ATOM 695 C CA . THR A 1 92 ? 17.290 3.286 -20.354 1.00 89.50 92 THR A CA 1
ATOM 696 C C . THR A 1 92 ? 18.029 2.269 -21.210 1.00 89.50 92 THR A C 1
ATOM 698 O O . THR A 1 92 ? 17.724 1.078 -21.156 1.00 89.50 92 THR A O 1
ATOM 701 N N . GLU A 1 93 ? 19.027 2.722 -21.971 1.00 87.81 93 GLU A N 1
ATOM 702 C CA . GLU A 1 93 ? 19.988 1.874 -22.693 1.00 87.81 93 GLU A CA 1
ATOM 703 C C . GLU A 1 93 ? 21.222 1.523 -21.850 1.00 87.81 93 GLU A C 1
ATOM 705 O O . GLU A 1 93 ? 22.030 0.675 -22.230 1.00 87.81 93 GLU A O 1
ATOM 710 N N . GLU A 1 94 ? 21.372 2.131 -20.673 1.00 82.25 94 GLU A N 1
ATOM 711 C CA . GLU A 1 94 ? 22.470 1.805 -19.769 1.00 82.25 94 GLU A CA 1
ATOM 712 C C . GLU A 1 94 ? 22.332 0.374 -19.240 1.00 82.25 94 GLU A C 1
ATOM 714 O O . GLU A 1 94 ? 21.247 -0.088 -18.865 1.00 82.25 94 GLU A O 1
ATOM 719 N N . ARG A 1 95 ? 23.448 -0.361 -19.235 1.00 82.31 95 ARG A N 1
ATOM 720 C CA . ARG A 1 95 ? 23.503 -1.752 -18.780 1.00 82.31 95 ARG A CA 1
ATOM 721 C C . ARG A 1 95 ? 24.659 -1.939 -17.801 1.00 82.31 95 ARG A C 1
ATOM 723 O O . ARG A 1 95 ? 25.824 -1.868 -18.184 1.00 82.31 95 ARG A O 1
ATOM 730 N N . TYR A 1 96 ? 24.329 -2.241 -16.552 1.00 75.00 96 TYR A N 1
ATOM 731 C CA . TYR A 1 96 ? 25.259 -2.633 -15.501 1.00 75.00 96 TYR A CA 1
ATOM 732 C C . TYR A 1 96 ? 25.102 -4.133 -15.243 1.00 75.00 96 TYR A C 1
ATOM 734 O O . TYR A 1 96 ? 24.092 -4.573 -14.703 1.00 75.00 96 TYR A O 1
ATOM 742 N N . HIS A 1 97 ? 26.086 -4.928 -15.657 1.00 72.25 97 HIS A N 1
ATOM 743 C CA . HIS A 1 97 ? 26.088 -6.374 -15.443 1.00 72.25 97 HIS A CA 1
ATOM 744 C C . HIS A 1 97 ? 27.495 -6.860 -15.096 1.00 72.25 97 HIS A C 1
ATOM 746 O O . HIS A 1 97 ? 28.493 -6.328 -15.596 1.00 72.25 97 HIS A O 1
ATOM 752 N N . GLN A 1 98 ? 27.573 -7.865 -14.231 1.00 73.25 98 GLN A N 1
ATOM 753 C CA . GLN A 1 98 ? 28.784 -8.642 -14.013 1.00 73.25 98 GLN A CA 1
ATOM 754 C C . GLN A 1 98 ? 28.812 -9.833 -14.987 1.00 73.25 98 GLN A C 1
ATOM 756 O O . GLN A 1 98 ? 27.768 -10.270 -15.480 1.00 73.25 98 GLN A O 1
ATOM 761 N N . PRO A 1 99 ? 29.996 -10.380 -15.306 1.00 75.12 99 PRO A N 1
ATOM 762 C CA . PRO A 1 99 ? 30.088 -11.590 -16.114 1.00 75.12 99 PRO A CA 1
ATOM 763 C C . PRO A 1 99 ? 29.270 -12.740 -15.505 1.00 75.12 99 PRO A C 1
ATOM 765 O O . PRO A 1 99 ? 29.532 -13.155 -14.380 1.00 75.12 99 PRO A O 1
ATOM 768 N N . GLY A 1 100 ? 28.314 -13.272 -16.272 1.00 77.12 100 GLY A N 1
ATOM 769 C CA . GLY A 1 100 ? 27.437 -14.369 -15.846 1.00 77.12 100 GLY A CA 1
ATOM 770 C C . GLY A 1 100 ? 26.037 -13.947 -15.393 1.00 77.12 100 GLY A C 1
ATOM 771 O O . GLY A 1 100 ? 25.208 -14.827 -15.172 1.00 77.12 100 GLY A O 1
ATOM 772 N N . ASP A 1 101 ? 25.752 -12.645 -15.301 1.00 79.75 101 ASP A N 1
ATOM 773 C CA . ASP A 1 101 ? 24.397 -12.158 -15.037 1.00 79.75 101 ASP A CA 1
ATOM 774 C C . ASP A 1 101 ? 23.482 -12.382 -16.249 1.00 79.75 101 ASP A C 1
ATOM 776 O O . ASP A 1 101 ? 23.880 -12.178 -17.401 1.00 79.75 101 ASP A O 1
ATOM 780 N N . ASP A 1 102 ? 22.222 -12.741 -15.989 1.00 82.12 102 ASP A N 1
ATOM 781 C CA . ASP A 1 102 ? 21.198 -12.725 -17.030 1.00 82.12 102 ASP A CA 1
ATOM 782 C C . ASP A 1 102 ? 20.982 -11.277 -17.495 1.00 82.12 102 ASP A C 1
ATOM 784 O O . ASP A 1 102 ? 20.665 -10.389 -16.698 1.00 82.12 102 ASP A O 1
ATOM 788 N N . ILE A 1 103 ? 21.112 -11.041 -18.800 1.00 86.50 103 ILE A N 1
ATOM 789 C CA . ILE A 1 103 ? 20.956 -9.709 -19.384 1.00 86.50 103 ILE A CA 1
ATOM 790 C C . ILE A 1 103 ? 19.458 -9.437 -19.592 1.00 86.50 103 ILE A C 1
ATOM 792 O O . ILE A 1 103 ? 18.814 -10.174 -20.347 1.00 86.50 103 ILE A O 1
ATOM 796 N N . PRO A 1 104 ? 18.879 -8.404 -18.953 1.00 91.75 104 PRO A N 1
ATOM 797 C CA . PRO A 1 104 ? 17.495 -8.036 -19.207 1.00 91.75 104 PRO A CA 1
ATOM 798 C C . PRO A 1 104 ? 17.339 -7.511 -20.637 1.00 91.75 104 PRO A C 1
ATOM 800 O O . PRO A 1 104 ? 18.227 -6.840 -21.170 1.00 91.75 104 PRO A O 1
ATOM 803 N N . LYS A 1 105 ? 16.189 -7.793 -21.251 1.00 93.75 105 LYS A N 1
ATOM 804 C CA . LYS A 1 105 ? 15.839 -7.268 -22.577 1.00 93.75 105 LYS A CA 1
ATOM 805 C C . LYS A 1 105 ? 15.526 -5.776 -22.524 1.00 93.75 105 LYS A C 1
ATOM 807 O O . LYS A 1 105 ? 15.880 -5.047 -23.440 1.00 93.75 105 LYS A O 1
ATOM 812 N N . GLN A 1 106 ? 14.925 -5.333 -21.426 1.00 95.06 106 GLN A N 1
ATOM 813 C CA . GLN A 1 106 ? 14.532 -3.949 -21.195 1.00 95.06 106 GLN A CA 1
ATOM 814 C C . GLN A 1 106 ? 14.879 -3.577 -19.754 1.00 95.06 106 GLN A C 1
ATOM 816 O O . GLN A 1 106 ? 14.701 -4.384 -18.843 1.00 95.06 106 GLN A O 1
ATOM 821 N N . VAL A 1 107 ? 15.392 -2.371 -19.535 1.00 93.56 107 VAL A N 1
ATOM 822 C CA . VAL A 1 107 ? 15.635 -1.836 -18.191 1.00 93.56 107 VAL A CA 1
ATOM 823 C C . VAL A 1 107 ? 14.700 -0.659 -17.993 1.00 93.56 107 VAL A C 1
ATOM 825 O O . VAL A 1 107 ? 14.749 0.295 -18.768 1.00 93.56 107 VAL A O 1
ATOM 828 N N . VAL A 1 108 ? 13.854 -0.748 -16.971 1.00 94.69 108 VAL A N 1
ATOM 829 C CA . VAL A 1 108 ? 12.897 0.296 -16.606 1.00 94.69 108 VAL A CA 1
ATOM 830 C C . VAL A 1 108 ? 13.375 1.057 -15.377 1.00 94.69 108 VAL A C 1
ATOM 832 O O . VAL A 1 108 ? 13.897 0.465 -14.426 1.00 94.69 108 VAL A O 1
ATOM 835 N N . VAL A 1 109 ? 13.186 2.371 -15.404 1.00 92.88 109 VAL A N 1
ATOM 836 C CA . VAL A 1 109 ? 13.462 3.303 -14.313 1.00 92.88 109 VAL A CA 1
ATOM 837 C C . VAL A 1 109 ? 12.125 3.843 -13.829 1.00 92.88 109 VAL A C 1
ATOM 839 O O . VAL A 1 109 ? 11.443 4.563 -14.555 1.00 92.88 109 VAL A O 1
ATOM 842 N N . LEU A 1 110 ? 11.748 3.467 -12.611 1.00 93.50 110 LEU A N 1
ATOM 843 C CA . LEU A 1 110 ? 10.565 3.974 -11.931 1.00 93.50 110 LEU A CA 1
ATOM 844 C C . LEU A 1 110 ? 10.986 5.231 -11.172 1.00 93.50 110 LEU A C 1
ATOM 846 O O . LEU A 1 110 ? 11.774 5.125 -10.227 1.00 93.50 110 LEU A O 1
ATOM 850 N N . ASP A 1 111 ? 10.470 6.383 -11.588 1.00 91.69 111 ASP A N 1
ATOM 851 C CA . ASP A 1 111 ? 10.585 7.639 -10.851 1.00 91.69 111 ASP A CA 1
ATOM 852 C C . ASP A 1 111 ? 9.410 7.745 -9.879 1.00 91.69 111 ASP A C 1
ATOM 854 O O . ASP A 1 111 ? 8.248 7.581 -10.269 1.00 91.69 111 ASP A O 1
ATOM 858 N N . TYR A 1 112 ? 9.696 7.961 -8.600 1.00 91.81 112 TYR A N 1
ATOM 859 C CA . TYR A 1 112 ? 8.661 8.008 -7.578 1.00 91.81 112 TYR A CA 1
ATOM 860 C C . TYR A 1 112 ? 8.929 9.062 -6.508 1.00 91.81 112 TYR A C 1
ATOM 862 O O . TYR A 1 112 ? 10.058 9.472 -6.236 1.00 91.81 112 TYR A O 1
ATOM 870 N N . THR A 1 113 ? 7.835 9.490 -5.892 1.00 89.56 113 THR A N 1
ATOM 871 C CA . THR A 1 113 ? 7.801 10.395 -4.750 1.00 89.56 113 THR A CA 1
ATOM 872 C C . THR A 1 113 ? 7.320 9.621 -3.533 1.00 89.56 113 THR A C 1
ATOM 874 O O . THR A 1 113 ? 6.278 8.962 -3.596 1.00 89.56 113 THR A O 1
ATOM 877 N N . TYR A 1 114 ? 8.053 9.724 -2.428 1.00 86.94 114 TYR A N 1
ATOM 878 C CA . TYR A 1 114 ? 7.678 9.140 -1.142 1.00 86.94 114 TYR A CA 1
ATOM 879 C C . TYR A 1 114 ? 7.756 10.187 -0.033 1.00 86.94 114 TYR A C 1
ATOM 881 O O . TYR A 1 114 ? 8.728 10.937 0.060 1.00 86.94 114 TYR A O 1
ATOM 889 N N . GLU A 1 115 ? 6.750 10.219 0.833 1.00 83.44 115 GLU A N 1
ATOM 890 C CA . GLU A 1 115 ? 6.726 11.085 2.011 1.00 83.44 115 GLU A CA 1
ATOM 891 C C . GLU A 1 115 ? 6.291 10.271 3.226 1.00 83.44 115 GLU A C 1
ATOM 893 O O . GLU A 1 115 ? 5.152 9.813 3.273 1.00 83.44 115 GLU A O 1
ATOM 898 N N . GLY A 1 116 ? 7.184 10.097 4.203 1.00 76.56 116 GLY A N 1
ATOM 899 C CA . GLY A 1 116 ? 6.810 9.644 5.544 1.00 76.56 116 GLY A CA 1
ATOM 900 C C . GLY A 1 116 ? 6.220 10.818 6.324 1.00 76.56 116 GLY A C 1
ATOM 901 O O . GLY A 1 116 ? 6.841 11.875 6.399 1.00 76.56 116 GLY A O 1
ATOM 902 N N . ILE A 1 117 ? 5.010 10.657 6.857 1.00 69.00 117 ILE A N 1
ATOM 903 C CA . ILE A 1 117 ? 4.247 11.721 7.533 1.00 69.00 117 ILE A CA 1
ATOM 904 C C . ILE A 1 117 ? 4.474 11.700 9.059 1.00 69.00 117 ILE A C 1
ATOM 906 O O . ILE A 1 117 ? 4.210 12.705 9.721 1.00 69.00 117 ILE A O 1
ATOM 910 N N . ASP A 1 118 ? 4.991 10.603 9.628 1.00 62.78 118 ASP A N 1
ATOM 911 C CA . ASP A 1 118 ? 5.391 10.539 11.041 1.00 62.78 118 ASP A CA 1
ATOM 912 C C . ASP A 1 118 ? 6.917 10.620 11.253 1.00 62.78 118 ASP A C 1
ATOM 914 O O . ASP A 1 118 ? 7.727 10.386 10.354 1.00 62.78 118 ASP A O 1
ATOM 918 N N . ASP A 1 119 ? 7.309 10.977 12.477 1.00 55.69 119 ASP A N 1
ATOM 919 C CA . ASP A 1 119 ? 8.693 11.012 12.959 1.00 55.69 119 ASP A CA 1
ATOM 920 C C . ASP A 1 119 ? 9.242 9.615 13.326 1.00 55.69 119 ASP A C 1
ATOM 922 O O . ASP A 1 119 ? 10.364 9.502 13.828 1.00 55.69 119 ASP A O 1
ATOM 926 N N . GLY A 1 120 ? 8.461 8.558 13.069 1.00 51.44 120 GLY A N 1
ATOM 927 C CA . GLY A 1 120 ? 8.648 7.183 13.541 1.00 51.44 120 GLY A CA 1
ATOM 928 C C . GLY A 1 120 ? 9.626 6.336 12.730 1.00 51.44 120 GLY A C 1
ATOM 929 O O . GLY A 1 120 ? 9.987 5.240 13.145 1.00 51.44 120 GLY A O 1
ATOM 930 N N . GLY A 1 121 ? 10.158 6.845 11.617 1.00 50.91 121 GLY A N 1
ATOM 931 C CA . GLY A 1 121 ? 11.152 6.103 10.839 1.00 50.91 121 GLY A CA 1
ATOM 932 C C . GLY A 1 121 ? 10.554 4.982 9.985 1.00 50.91 121 GLY A C 1
ATOM 933 O O . GLY A 1 121 ? 11.250 4.002 9.711 1.00 50.91 121 GLY A O 1
ATOM 934 N N . ASN A 1 122 ? 9.309 5.150 9.520 1.00 56.34 122 ASN A N 1
ATOM 935 C CA . ASN A 1 122 ? 8.680 4.275 8.528 1.00 56.34 122 ASN A CA 1
ATOM 936 C C . ASN A 1 122 ? 9.575 4.141 7.285 1.00 56.34 122 ASN A C 1
ATOM 938 O O . ASN A 1 122 ? 9.706 5.055 6.461 1.00 56.34 122 ASN A O 1
ATOM 942 N N . TYR A 1 123 ? 10.236 2.989 7.189 1.00 55.88 123 TYR A N 1
ATOM 943 C CA . TYR A 1 123 ? 11.311 2.737 6.242 1.00 55.88 123 TYR A CA 1
ATOM 944 C C . TYR A 1 123 ? 10.756 2.099 4.969 1.00 55.88 123 TYR A C 1
ATOM 946 O O . TYR A 1 123 ? 10.291 0.960 4.980 1.00 55.88 123 TYR A O 1
ATOM 954 N N . MET A 1 124 ? 10.846 2.828 3.857 1.00 62.41 124 MET A N 1
ATOM 955 C CA . MET A 1 124 ? 10.777 2.226 2.530 1.00 62.41 124 MET A CA 1
ATOM 956 C C . MET A 1 124 ? 12.075 1.469 2.294 1.00 62.41 124 MET A C 1
ATOM 958 O O . MET A 1 124 ? 13.126 2.071 2.071 1.00 62.41 124 MET A O 1
ATOM 962 N N . ASP A 1 125 ? 12.011 0.146 2.395 1.00 61.44 125 ASP A N 1
ATOM 963 C CA . ASP A 1 125 ? 13.180 -0.683 2.177 1.00 61.44 125 ASP A CA 1
ATOM 964 C C . ASP A 1 125 ? 13.415 -0.972 0.695 1.00 61.44 125 ASP A C 1
ATOM 966 O O . ASP A 1 125 ? 12.568 -0.815 -0.189 1.00 61.44 125 ASP A O 1
ATOM 970 N N . MET A 1 126 ? 14.615 -1.468 0.427 1.00 51.31 126 MET A N 1
ATOM 971 C CA . MET A 1 126 ? 15.081 -1.786 -0.911 1.00 51.31 126 MET A CA 1
ATOM 972 C C . MET A 1 126 ? 14.266 -2.896 -1.624 1.00 51.31 126 MET A C 1
ATOM 974 O O . MET A 1 126 ? 14.546 -3.145 -2.804 1.00 51.31 126 MET A O 1
ATOM 978 N N . TYR A 1 127 ? 13.328 -3.560 -0.930 1.00 58.88 127 TYR A N 1
ATOM 979 C CA . TYR A 1 127 ? 12.539 -4.725 -1.363 1.00 58.88 127 TYR A CA 1
ATOM 980 C C . TYR A 1 127 ? 11.030 -4.461 -1.423 1.00 58.88 127 TYR A C 1
ATOM 982 O O . TYR A 1 127 ? 10.250 -5.375 -1.693 1.00 58.88 127 TYR A O 1
ATOM 990 N N . THR A 1 128 ? 10.610 -3.217 -1.208 1.00 80.19 128 THR A N 1
ATOM 991 C CA . THR A 1 128 ? 9.192 -2.875 -1.070 1.00 80.19 128 THR A CA 1
ATOM 992 C C . THR A 1 128 ? 8.387 -3.071 -2.367 1.00 80.19 128 THR A C 1
ATOM 994 O O . THR A 1 128 ? 7.170 -3.273 -2.324 1.00 80.19 128 THR A O 1
ATOM 997 N N . PHE A 1 129 ? 9.047 -3.056 -3.531 1.00 91.94 129 PHE A N 1
ATOM 998 C CA . PHE A 1 129 ? 8.399 -3.198 -4.836 1.00 91.94 129 PHE A CA 1
ATOM 999 C C . PHE A 1 129 ? 8.620 -4.583 -5.448 1.00 91.94 129 PHE A C 1
ATOM 1001 O O . PHE A 1 129 ? 9.749 -5.023 -5.664 1.00 91.94 129 PHE A O 1
ATOM 1008 N N . SER A 1 130 ? 7.523 -5.234 -5.824 1.00 94.12 130 SER A N 1
ATOM 1009 C CA . SER A 1 130 ? 7.527 -6.366 -6.748 1.00 94.12 130 SER A CA 1
ATOM 1010 C C . SER A 1 130 ? 7.033 -5.884 -8.109 1.00 94.12 130 SER A C 1
ATOM 1012 O O . SER A 1 130 ? 5.850 -5.583 -8.274 1.00 94.12 130 SER A O 1
ATOM 1014 N N . VAL A 1 131 ? 7.960 -5.780 -9.063 1.00 95.69 131 VAL A N 1
ATOM 1015 C CA . VAL A 1 131 ? 7.699 -5.314 -10.431 1.00 95.69 131 VAL A CA 1
ATOM 1016 C C . VAL A 1 131 ? 7.478 -6.510 -11.352 1.00 95.69 131 VAL A C 1
ATOM 1018 O O . VAL A 1 131 ? 8.238 -7.479 -11.315 1.00 95.69 131 VAL A O 1
ATOM 1021 N N . ILE A 1 132 ? 6.417 -6.454 -12.150 1.00 96.50 132 ILE A N 1
ATOM 1022 C CA . ILE A 1 132 ? 5.945 -7.548 -13.001 1.00 96.50 132 ILE A CA 1
ATOM 1023 C C . ILE A 1 132 ? 5.654 -6.981 -14.392 1.00 96.50 132 ILE A C 1
ATOM 1025 O O . ILE A 1 132 ? 4.983 -5.956 -14.497 1.00 96.50 132 ILE A O 1
ATOM 1029 N N . ASP A 1 133 ? 6.148 -7.628 -15.447 1.00 96.62 133 ASP A N 1
ATOM 1030 C CA . ASP A 1 133 ? 5.830 -7.244 -16.828 1.00 96.62 133 ASP A CA 1
ATOM 1031 C C . ASP A 1 133 ? 4.388 -7.626 -17.227 1.00 96.62 133 ASP A C 1
ATOM 1033 O O . ASP A 1 133 ? 3.683 -8.333 -16.500 1.00 96.62 133 ASP A O 1
ATOM 1037 N N . ALA A 1 134 ? 3.934 -7.182 -18.402 1.00 94.69 134 ALA A N 1
ATOM 1038 C CA . ALA A 1 134 ? 2.581 -7.458 -18.895 1.00 94.69 134 ALA A CA 1
ATOM 1039 C C . ALA A 1 134 ? 2.301 -8.955 -19.144 1.00 94.69 134 ALA A C 1
ATOM 1041 O O . ALA A 1 134 ? 1.143 -9.372 -19.188 1.00 94.69 134 ALA A O 1
ATOM 1042 N N . ASN A 1 135 ? 3.346 -9.778 -19.275 1.00 93.25 135 ASN A N 1
ATOM 1043 C CA . ASN A 1 135 ? 3.235 -11.229 -19.429 1.00 93.25 135 ASN A CA 1
ATOM 1044 C C . ASN A 1 135 ? 3.196 -11.962 -18.077 1.00 93.25 135 ASN A C 1
ATOM 1046 O O . ASN A 1 135 ? 3.049 -13.186 -18.042 1.00 93.25 135 ASN A O 1
ATOM 1050 N N . GLY A 1 136 ? 3.323 -11.237 -16.963 1.00 93.06 136 GLY A N 1
ATOM 1051 C CA . GLY A 1 136 ? 3.339 -11.800 -15.619 1.00 93.06 136 GLY A CA 1
ATOM 1052 C C . GLY A 1 136 ? 4.722 -12.245 -15.134 1.00 93.06 136 GLY A C 1
ATOM 1053 O O . GLY A 1 136 ? 4.803 -12.866 -14.069 1.00 93.06 136 GLY A O 1
ATOM 1054 N N . ASN A 1 137 ? 5.808 -11.951 -15.858 1.00 94.50 137 ASN A N 1
ATOM 1055 C CA . ASN A 1 137 ? 7.154 -12.291 -15.394 1.00 94.50 137 ASN A CA 1
ATOM 1056 C C . ASN A 1 137 ? 7.642 -11.269 -14.368 1.00 94.50 137 ASN A C 1
ATOM 1058 O O . ASN A 1 137 ? 7.485 -10.060 -14.533 1.00 94.50 137 ASN A O 1
ATOM 1062 N N . ILE A 1 138 ? 8.283 -11.764 -13.312 1.00 94.25 138 ILE A N 1
ATOM 1063 C CA . ILE A 1 138 ? 8.840 -10.921 -12.255 1.00 94.25 138 ILE A CA 1
ATOM 1064 C C . ILE A 1 138 ? 10.150 -10.301 -12.745 1.00 94.25 138 ILE A C 1
ATOM 1066 O O . ILE A 1 138 ? 11.086 -11.008 -13.132 1.00 94.25 138 ILE A O 1
ATOM 1070 N N . ALA A 1 139 ? 10.217 -8.976 -12.690 1.00 94.12 139 ALA A N 1
ATOM 1071 C CA . ALA A 1 139 ? 11.416 -8.213 -12.972 1.00 94.12 139 ALA A CA 1
ATOM 1072 C C . ALA A 1 139 ? 12.463 -8.402 -11.871 1.00 94.12 139 ALA A C 1
ATOM 1074 O O . ALA A 1 139 ? 12.138 -8.636 -10.704 1.00 94.12 139 ALA A O 1
ATOM 1075 N N . ARG A 1 140 ? 13.739 -8.238 -12.216 1.00 91.44 140 ARG A N 1
ATOM 1076 C CA . ARG A 1 140 ? 14.824 -8.264 -11.226 1.00 91.44 140 ARG A CA 1
ATOM 1077 C C . ARG A 1 140 ? 15.323 -6.862 -10.967 1.00 91.44 140 ARG A C 1
ATOM 1079 O O . ARG A 1 140 ? 15.464 -6.081 -11.900 1.00 91.44 140 ARG A O 1
ATOM 1086 N N . LYS A 1 141 ? 15.623 -6.552 -9.710 1.00 88.62 141 LYS A N 1
ATOM 1087 C CA . LYS A 1 141 ? 16.253 -5.281 -9.362 1.00 88.62 141 LYS A CA 1
ATOM 1088 C C . LYS A 1 141 ? 17.565 -5.133 -10.131 1.00 88.62 141 LYS A C 1
ATOM 1090 O O . LYS A 1 141 ? 18.351 -6.078 -10.196 1.00 88.62 141 LYS A O 1
ATOM 1095 N N . TYR A 1 142 ? 17.773 -3.962 -10.715 1.00 81.38 142 TYR A N 1
ATOM 1096 C CA . TYR A 1 142 ? 18.920 -3.677 -11.559 1.00 81.38 142 TYR A CA 1
ATOM 1097 C C . TYR A 1 142 ? 19.847 -2.676 -10.860 1.00 81.38 142 TYR A C 1
ATOM 1099 O O . TYR A 1 142 ? 19.371 -1.633 -10.403 1.00 81.38 142 TYR A O 1
ATOM 1107 N N . PRO A 1 143 ? 21.148 -2.979 -10.723 1.00 73.31 143 PRO A N 1
ATOM 1108 C CA . PRO A 1 143 ? 22.093 -2.067 -10.093 1.00 73.31 143 PRO A CA 1
ATOM 1109 C C . PRO A 1 143 ? 22.286 -0.801 -10.942 1.00 73.31 143 PRO A C 1
ATOM 1111 O O . PRO A 1 143 ? 22.310 -0.864 -12.169 1.00 73.31 143 PRO A O 1
ATOM 1114 N N . SER A 1 144 ? 22.466 0.346 -10.286 1.00 66.69 144 SER A N 1
ATOM 1115 C CA . SER A 1 144 ? 22.859 1.612 -10.918 1.00 66.69 144 SER A CA 1
ATOM 1116 C C . SER A 1 144 ? 23.833 2.374 -10.024 1.00 66.69 144 SER A C 1
ATOM 1118 O O . SER A 1 144 ? 23.820 2.203 -8.805 1.00 66.69 144 SER A O 1
ATOM 1120 N N . LYS A 1 145 ? 24.679 3.210 -10.638 1.00 58.25 145 LYS A N 1
ATOM 1121 C CA . LYS A 1 145 ? 25.563 4.151 -9.931 1.00 58.25 145 LYS A CA 1
ATOM 1122 C C . LYS A 1 145 ? 24.806 5.300 -9.258 1.00 58.25 145 LYS A C 1
ATOM 1124 O O . LYS A 1 145 ? 25.336 5.852 -8.302 1.00 58.25 145 LYS A O 1
ATOM 1129 N N . ASP A 1 146 ? 23.595 5.596 -9.728 1.00 52.69 146 ASP A N 1
ATOM 1130 C CA . ASP A 1 146 ? 22.771 6.730 -9.291 1.00 52.69 146 ASP A CA 1
ATOM 1131 C C . ASP A 1 146 ? 21.571 6.282 -8.432 1.00 52.69 146 ASP A C 1
ATOM 1133 O O . ASP A 1 146 ? 20.531 6.941 -8.412 1.00 52.69 146 ASP A O 1
ATOM 1137 N N . MET A 1 147 ? 21.666 5.133 -7.746 1.00 53.72 147 MET A N 1
ATOM 1138 C CA . MET A 1 147 ? 20.723 4.835 -6.661 1.00 53.72 147 MET A CA 1
ATOM 1139 C C . MET A 1 147 ? 21.044 5.781 -5.504 1.00 53.72 147 MET A C 1
ATOM 1141 O O . MET A 1 147 ? 21.895 5.477 -4.673 1.00 53.72 147 MET A O 1
ATOM 1145 N N . ASP A 1 148 ? 20.399 6.947 -5.495 1.00 49.66 148 ASP A N 1
ATOM 1146 C CA . ASP A 1 148 ? 20.460 7.866 -4.364 1.00 49.66 148 ASP A CA 1
ATOM 1147 C C . ASP A 1 148 ? 19.938 7.146 -3.114 1.00 49.66 148 ASP A C 1
ATOM 1149 O O . ASP A 1 148 ? 18.811 6.637 -3.088 1.00 49.66 148 ASP A O 1
ATOM 1153 N N . ASP A 1 149 ? 20.771 7.096 -2.072 1.00 46.81 149 ASP A N 1
ATOM 1154 C CA . ASP A 1 149 ? 20.357 6.665 -0.743 1.00 46.81 149 ASP A CA 1
ATOM 1155 C C . ASP A 1 149 ? 19.219 7.589 -0.289 1.00 46.81 149 ASP A C 1
ATOM 1157 O O . ASP A 1 149 ? 19.413 8.794 -0.103 1.00 46.81 149 ASP A O 1
ATOM 1161 N N . THR A 1 150 ? 18.012 7.040 -0.129 1.00 48.16 150 THR A N 1
ATOM 1162 C CA . THR A 1 150 ? 16.841 7.800 0.321 1.00 48.16 150 THR A CA 1
ATOM 1163 C C . THR A 1 150 ? 17.155 8.464 1.665 1.00 48.16 150 THR A C 1
ATOM 1165 O O . THR A 1 150 ? 17.368 7.785 2.672 1.00 48.16 150 THR A O 1
ATOM 1168 N N . LYS A 1 151 ? 17.233 9.802 1.684 1.00 46.50 151 LYS A N 1
ATOM 1169 C CA . LYS A 1 151 ? 17.474 10.579 2.908 1.00 46.50 151 LYS A CA 1
ATOM 1170 C C . LYS A 1 151 ? 16.219 10.639 3.776 1.00 46.50 151 LYS A C 1
ATOM 1172 O O . LYS A 1 151 ? 15.097 10.672 3.297 1.00 46.50 151 LYS A O 1
ATOM 1177 N N . LEU A 1 152 ? 16.454 10.621 5.082 1.00 43.56 152 LEU A N 1
ATOM 1178 C CA . LEU A 1 152 ? 15.480 10.338 6.130 1.00 43.56 152 LEU A CA 1
ATOM 1179 C C . LEU A 1 152 ? 14.639 11.578 6.505 1.00 43.56 152 LEU A C 1
ATOM 1181 O O . LEU A 1 152 ? 15.212 12.631 6.775 1.00 43.56 152 LEU A O 1
ATOM 1185 N N . GLY A 1 153 ? 13.314 11.420 6.625 1.00 47.69 153 GLY A N 1
ATOM 1186 C CA . GLY A 1 153 ? 12.432 12.320 7.392 1.00 47.69 153 GLY A CA 1
ATOM 1187 C C . GLY A 1 153 ? 11.811 13.522 6.667 1.00 47.69 153 GLY A C 1
ATOM 1188 O O . GLY A 1 153 ? 11.114 14.298 7.312 1.00 47.69 153 GLY A O 1
ATOM 1189 N N . GLU A 1 154 ? 12.020 13.679 5.357 1.00 59.97 154 GLU A N 1
ATOM 1190 C CA . GLU A 1 154 ? 11.370 14.711 4.533 1.00 59.97 154 GLU A CA 1
ATOM 1191 C C . GLU A 1 154 ? 10.877 14.106 3.211 1.00 59.97 154 GLU A C 1
ATOM 1193 O O . GLU A 1 154 ? 11.362 13.054 2.783 1.00 59.97 154 GLU A O 1
ATOM 1198 N N . LYS A 1 155 ? 9.902 14.762 2.564 1.00 66.19 155 LYS A N 1
ATOM 1199 C CA . LYS A 1 155 ? 9.399 14.379 1.239 1.00 66.19 155 LYS A CA 1
ATOM 1200 C C . LYS A 1 155 ? 10.572 14.163 0.278 1.00 66.19 155 LYS A C 1
ATOM 1202 O O . LYS A 1 155 ? 11.307 15.096 -0.040 1.00 66.19 155 LYS A O 1
ATOM 1207 N N . CYS A 1 156 ? 10.729 12.931 -0.188 1.00 71.56 156 CYS A N 1
ATOM 1208 C CA . CYS A 1 156 ? 11.755 12.548 -1.141 1.00 71.56 156 CYS A CA 1
ATOM 1209 C C . CYS A 1 156 ? 11.139 12.508 -2.539 1.00 71.56 156 CYS A C 1
ATOM 1211 O O . CYS A 1 156 ? 10.290 11.663 -2.829 1.00 71.56 156 CYS A O 1
ATOM 1213 N N . GLU A 1 157 ? 11.561 13.432 -3.395 1.00 74.31 157 GLU A N 1
ATOM 1214 C CA . GLU A 1 157 ? 11.154 13.510 -4.801 1.00 74.31 157 GLU A CA 1
ATOM 1215 C C . GLU A 1 157 ? 12.286 13.022 -5.712 1.00 74.31 157 GLU A C 1
ATOM 1217 O O . GLU A 1 157 ? 13.463 13.144 -5.366 1.00 74.31 157 GLU A O 1
ATOM 1222 N N . GLY A 1 158 ? 11.934 12.483 -6.883 1.00 72.94 158 GLY A N 1
ATOM 1223 C CA . GLY A 1 158 ? 12.910 12.011 -7.872 1.00 72.94 158 GLY A CA 1
ATOM 1224 C C . GLY A 1 158 ? 13.663 10.747 -7.450 1.00 72.94 158 GLY A C 1
ATOM 1225 O O . GLY A 1 158 ? 14.777 10.505 -7.921 1.00 72.94 158 GLY A O 1
ATOM 1226 N N . LEU A 1 159 ? 13.082 9.946 -6.548 1.00 83.25 159 LEU A N 1
ATOM 1227 C CA . LEU A 1 159 ? 13.651 8.657 -6.174 1.00 83.25 159 LEU A CA 1
ATOM 1228 C C . LEU A 1 159 ? 13.549 7.693 -7.352 1.00 83.25 159 LEU A C 1
ATOM 1230 O O . LEU A 1 159 ? 12.541 7.657 -8.057 1.00 83.25 159 LEU A O 1
ATOM 1234 N N . LYS A 1 160 ? 14.581 6.866 -7.533 1.00 86.31 160 LYS A N 1
ATOM 1235 C CA . LYS A 1 160 ? 14.653 5.918 -8.647 1.00 86.31 160 LYS A CA 1
ATOM 1236 C C . LYS A 1 160 ? 14.741 4.485 -8.159 1.00 86.31 160 LYS A C 1
ATOM 1238 O O . LYS A 1 160 ? 15.620 4.129 -7.374 1.00 86.31 160 LYS A O 1
ATOM 1243 N N . ALA A 1 161 ? 13.854 3.639 -8.669 1.00 88.25 161 ALA A N 1
ATOM 1244 C CA . ALA A 1 161 ? 13.965 2.193 -8.544 1.00 88.25 161 ALA A CA 1
ATOM 1245 C C . ALA A 1 161 ? 14.103 1.589 -9.941 1.00 88.25 161 ALA A C 1
ATOM 1247 O O . ALA A 1 161 ? 13.321 1.893 -10.835 1.00 88.25 161 ALA A O 1
ATOM 1248 N N . ILE A 1 162 ? 15.116 0.750 -10.142 1.00 89.75 162 ILE A N 1
ATOM 1249 C CA . ILE A 1 162 ? 15.488 0.278 -11.478 1.00 89.75 162 ILE A CA 1
ATOM 1250 C C . ILE A 1 162 ? 15.343 -1.233 -11.526 1.00 89.75 162 ILE A C 1
ATOM 1252 O O . ILE A 1 162 ? 15.799 -1.940 -10.620 1.00 89.75 162 ILE A O 1
ATOM 1256 N N . TYR A 1 163 ? 14.696 -1.721 -12.581 1.00 92.75 163 TYR A N 1
ATOM 1257 C CA . TYR A 1 163 ? 14.397 -3.132 -12.767 1.00 92.75 163 TYR A CA 1
ATOM 1258 C C . TYR A 1 163 ? 14.706 -3.582 -14.194 1.00 92.75 163 TYR A C 1
ATOM 1260 O O . TYR A 1 163 ? 14.398 -2.900 -15.165 1.00 92.75 163 TYR A O 1
ATOM 1268 N N . GLY A 1 164 ? 15.308 -4.759 -14.315 1.00 93.69 164 GLY A N 1
ATOM 1269 C CA . GLY A 1 164 ? 15.498 -5.466 -15.569 1.00 93.69 164 GLY A CA 1
ATOM 1270 C C . GLY A 1 164 ? 14.317 -6.391 -15.853 1.00 93.69 164 GLY A C 1
ATOM 1271 O O . GLY A 1 164 ? 14.006 -7.275 -15.047 1.00 93.69 164 GLY A O 1
ATOM 1272 N N . LEU A 1 165 ? 13.691 -6.204 -17.010 1.00 95.38 165 LEU A N 1
ATOM 1273 C CA . LEU A 1 165 ? 12.659 -7.070 -17.568 1.00 95.38 165 LEU A CA 1
ATOM 1274 C C . LEU A 1 165 ? 13.296 -8.080 -18.531 1.00 95.38 165 LEU A C 1
ATOM 1276 O O . LEU A 1 165 ? 14.133 -7.731 -19.365 1.00 95.38 165 LEU A O 1
ATOM 1280 N N . PHE A 1 166 ? 12.898 -9.348 -18.429 1.00 92.50 166 PHE A N 1
ATOM 1281 C CA . PHE A 1 166 ? 13.404 -10.432 -19.291 1.00 92.50 166 PHE A CA 1
ATOM 1282 C C . PHE A 1 166 ? 12.509 -10.700 -20.514 1.00 92.50 166 PHE A C 1
ATOM 1284 O O . PHE A 1 166 ? 12.860 -11.491 -21.396 1.00 92.50 166 PHE A O 1
ATOM 1291 N N . ALA A 1 167 ? 11.395 -9.977 -20.603 1.00 93.56 167 ALA A N 1
ATOM 1292 C CA . ALA A 1 167 ? 10.606 -9.741 -21.801 1.00 93.56 167 ALA A CA 1
ATOM 1293 C C . ALA A 1 167 ? 10.403 -8.225 -21.953 1.00 93.56 167 ALA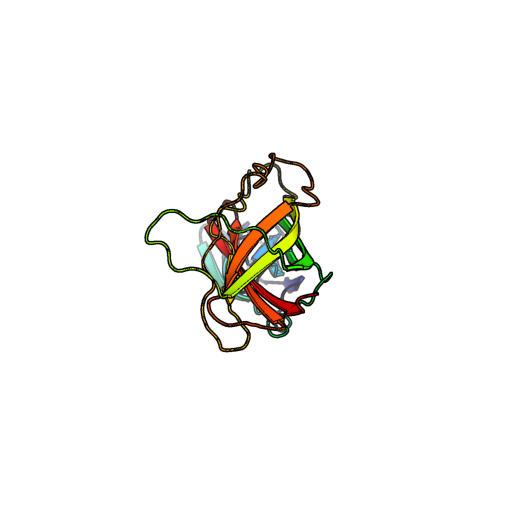 A C 1
ATOM 1295 O O . ALA A 1 167 ? 10.385 -7.513 -20.953 1.00 93.56 167 ALA A O 1
ATOM 1296 N N . GLU A 1 168 ? 10.286 -7.739 -23.187 1.00 94.19 168 GLU A N 1
ATOM 1297 C CA . GLU A 1 168 ? 9.844 -6.362 -23.420 1.00 94.19 168 GLU A CA 1
ATOM 1298 C C . GLU A 1 168 ? 8.381 -6.217 -22.997 1.00 94.19 168 GLU A C 1
ATOM 1300 O O . GLU A 1 168 ? 7.597 -7.171 -23.078 1.00 94.19 168 GLU A O 1
ATOM 1305 N N . SER A 1 169 ? 8.037 -5.027 -22.526 1.00 97.06 169 SER A N 1
ATOM 1306 C CA . SER A 1 169 ? 6.706 -4.676 -22.062 1.00 97.06 169 SER A CA 1
ATOM 1307 C C . SER A 1 169 ? 6.428 -3.206 -22.359 1.00 97.06 169 SER A C 1
ATOM 1309 O O . SER A 1 169 ? 7.355 -2.396 -22.347 1.00 97.06 169 SER A O 1
ATOM 1311 N N . ASP A 1 170 ? 5.151 -2.876 -22.550 1.00 96.50 170 ASP A N 1
ATOM 1312 C CA . ASP A 1 170 ? 4.654 -1.494 -22.658 1.00 96.50 170 ASP A CA 1
ATOM 1313 C C . ASP A 1 170 ? 4.065 -0.996 -21.323 1.00 96.50 170 ASP A C 1
ATOM 1315 O O . ASP A 1 170 ? 3.728 0.170 -21.164 1.00 96.50 170 ASP A O 1
ATOM 1319 N N . MET A 1 171 ? 3.921 -1.893 -20.343 1.00 96.81 171 MET A N 1
ATOM 1320 C CA . MET A 1 171 ? 3.372 -1.607 -19.017 1.00 96.81 171 MET A CA 1
ATOM 1321 C C . MET A 1 171 ? 4.037 -2.503 -17.970 1.00 96.81 171 MET A C 1
ATOM 1323 O O . MET A 1 171 ? 4.441 -3.631 -18.265 1.00 96.81 171 MET A O 1
ATOM 1327 N N . ILE A 1 172 ? 4.101 -2.043 -16.725 1.00 98.00 172 ILE A N 1
ATOM 1328 C CA . ILE A 1 172 ? 4.421 -2.878 -15.566 1.00 98.00 172 ILE A CA 1
ATOM 1329 C C . ILE A 1 172 ? 3.316 -2.825 -14.514 1.00 98.00 172 ILE A C 1
ATOM 1331 O O . ILE A 1 172 ? 2.654 -1.811 -14.311 1.00 98.00 172 ILE A O 1
ATOM 1335 N N . THR A 1 173 ? 3.164 -3.923 -13.781 1.00 97.19 173 THR A N 1
ATOM 1336 C CA . THR A 1 173 ? 2.463 -3.928 -12.498 1.00 97.19 173 THR A CA 1
ATOM 1337 C C . THR A 1 173 ? 3.479 -3.805 -11.371 1.00 97.19 173 THR A C 1
ATOM 1339 O O . THR A 1 173 ? 4.397 -4.621 -11.274 1.00 97.19 173 THR A O 1
ATOM 1342 N N . VAL A 1 174 ? 3.288 -2.836 -10.480 1.00 96.25 174 VAL A N 1
ATOM 1343 C CA . VAL A 1 174 ? 4.075 -2.691 -9.252 1.00 96.25 174 VAL A CA 1
ATOM 1344 C C . VAL A 1 174 ? 3.200 -3.041 -8.060 1.00 96.25 174 VAL A C 1
ATOM 1346 O O . VAL A 1 174 ? 2.252 -2.331 -7.726 1.00 96.25 174 VAL A O 1
ATOM 1349 N N . LYS A 1 175 ? 3.514 -4.154 -7.399 1.00 93.62 175 LYS A N 1
ATOM 1350 C CA . LYS A 1 175 ? 2.912 -4.509 -6.112 1.00 93.62 175 LYS A CA 1
ATOM 1351 C C . LYS A 1 175 ? 3.784 -3.949 -5.002 1.00 93.62 175 LYS A C 1
ATOM 1353 O O . LYS A 1 175 ? 4.972 -4.259 -4.935 1.00 93.62 175 LYS A O 1
ATOM 1358 N N . VAL A 1 176 ? 3.177 -3.156 -4.133 1.00 91.69 176 VAL A N 1
ATOM 1359 C CA . VAL A 1 176 ? 3.844 -2.478 -3.022 1.00 91.69 176 VAL A CA 1
ATOM 1360 C C . VAL A 1 176 ? 3.382 -3.117 -1.720 1.00 91.69 176 VAL A C 1
ATOM 1362 O O . VAL A 1 176 ? 2.182 -3.332 -1.537 1.00 91.69 176 VAL A O 1
ATOM 1365 N N . THR A 1 177 ? 4.315 -3.461 -0.830 1.00 87.12 177 THR A N 1
ATOM 1366 C CA . THR A 1 177 ? 4.003 -3.938 0.529 1.00 87.12 177 THR A CA 1
ATOM 1367 C C . THR A 1 177 ? 4.852 -3.197 1.551 1.00 87.12 177 THR A C 1
ATOM 1369 O O . THR A 1 177 ? 6.065 -3.360 1.565 1.00 87.12 177 THR A O 1
ATOM 1372 N N . MET A 1 178 ? 4.205 -2.414 2.409 1.00 84.56 178 MET A N 1
ATOM 1373 C CA . MET A 1 178 ? 4.844 -1.608 3.452 1.00 84.56 178 MET A CA 1
ATOM 1374 C C . MET A 1 178 ? 4.327 -1.981 4.836 1.00 84.56 178 MET A C 1
ATOM 1376 O O . MET A 1 178 ? 3.253 -2.576 4.958 1.00 84.56 178 MET A O 1
ATOM 1380 N N . TYR A 1 179 ? 5.073 -1.598 5.870 1.00 82.12 179 TYR A N 1
ATOM 1381 C CA . TYR A 1 179 ? 4.701 -1.821 7.260 1.00 82.12 179 TYR A CA 1
ATOM 1382 C C . TYR A 1 179 ? 4.808 -0.530 8.068 1.00 82.12 179 TYR A C 1
ATOM 1384 O O . TYR A 1 179 ? 5.732 0.243 7.838 1.00 82.12 179 TYR A O 1
ATOM 1392 N N . ASP A 1 180 ? 3.875 -0.321 8.998 1.00 78.19 180 ASP A N 1
ATOM 1393 C CA . ASP A 1 180 ? 4.015 0.719 10.026 1.00 78.19 180 ASP A CA 1
ATOM 1394 C C . ASP A 1 180 ? 4.872 0.232 11.212 1.00 78.19 180 ASP A C 1
ATOM 1396 O O . ASP A 1 180 ? 5.232 -0.947 11.292 1.00 78.19 180 ASP A O 1
ATOM 1400 N N . ASP A 1 181 ? 5.160 1.122 12.164 1.00 73.88 181 ASP A N 1
ATOM 1401 C CA . ASP A 1 181 ? 5.922 0.823 13.391 1.00 73.88 181 ASP A CA 1
ATOM 1402 C C . ASP A 1 181 ? 5.312 -0.291 14.266 1.00 73.88 181 ASP A C 1
ATOM 1404 O O . ASP A 1 181 ? 6.009 -0.954 15.041 1.00 73.88 181 ASP A O 1
ATOM 1408 N N . ASP A 1 182 ? 4.004 -0.531 14.137 1.00 73.56 182 ASP A N 1
ATOM 1409 C CA . ASP A 1 182 ? 3.284 -1.623 14.801 1.00 73.56 182 ASP A CA 1
ATOM 1410 C C . ASP A 1 182 ? 3.335 -2.935 13.977 1.00 73.56 182 ASP A C 1
ATOM 1412 O O . ASP A 1 182 ? 2.650 -3.913 14.314 1.00 73.56 182 ASP A O 1
ATOM 1416 N N . TYR A 1 183 ? 4.139 -2.979 12.906 1.00 75.38 183 TYR A N 1
ATOM 1417 C CA . TYR A 1 183 ? 4.250 -4.066 11.925 1.00 75.38 183 TYR A CA 1
ATOM 1418 C C . TYR A 1 183 ? 2.915 -4.423 11.252 1.00 75.38 183 TYR A C 1
ATOM 1420 O O . TYR A 1 183 ? 2.688 -5.574 10.852 1.00 75.38 183 TYR A O 1
ATOM 1428 N N . CYS A 1 184 ? 1.991 -3.470 11.135 1.00 72.75 184 CYS A N 1
ATOM 1429 C CA . CYS A 1 184 ? 0.784 -3.675 10.340 1.00 72.75 184 CYS A CA 1
ATOM 1430 C C . CYS A 1 184 ? 1.146 -3.593 8.861 1.00 72.75 184 CYS A C 1
ATOM 1432 O O . CYS A 1 184 ? 1.884 -2.709 8.463 1.00 72.75 184 CYS A O 1
ATOM 1434 N N . GLU A 1 185 ? 0.642 -4.526 8.056 1.00 80.88 185 GLU A N 1
ATOM 1435 C CA . GLU A 1 185 ? 0.948 -4.620 6.627 1.00 80.88 185 GLU A CA 1
ATOM 1436 C C . GLU A 1 185 ? -0.038 -3.794 5.789 1.00 80.88 185 GLU A C 1
ATOM 1438 O O . GLU A 1 185 ? -1.256 -3.901 5.958 1.00 80.88 185 GLU A O 1
ATOM 1443 N N . TYR A 1 186 ? 0.496 -3.051 4.826 1.00 82.38 186 TYR A N 1
ATOM 1444 C CA . TYR A 1 186 ? -0.220 -2.182 3.900 1.00 82.38 186 TYR A CA 1
ATOM 1445 C C . TYR A 1 186 ? 0.150 -2.574 2.471 1.00 82.38 186 TYR A C 1
ATOM 1447 O O . TYR A 1 186 ? 1.320 -2.816 2.174 1.00 82.38 186 TYR A O 1
ATOM 1455 N N . LYS A 1 187 ? -0.837 -2.644 1.571 1.00 86.06 187 LYS A N 1
ATOM 1456 C CA . LYS A 1 187 ? -0.631 -3.086 0.185 1.00 86.06 187 LYS A CA 1
ATOM 1457 C C . LYS A 1 187 ? -1.302 -2.163 -0.814 1.00 86.06 187 LYS A C 1
ATOM 1459 O O . LYS A 1 187 ? -2.468 -1.821 -0.621 1.00 86.06 187 LYS A O 1
ATOM 1464 N N . ALA A 1 188 ? -0.600 -1.899 -1.909 1.00 88.88 188 ALA A N 1
ATOM 1465 C CA . ALA A 1 188 ? -1.130 -1.241 -3.095 1.00 88.88 188 ALA A CA 1
ATOM 1466 C C . ALA A 1 188 ? -0.667 -1.952 -4.369 1.00 88.88 188 ALA A C 1
ATOM 1468 O O . ALA A 1 188 ? 0.358 -2.641 -4.388 1.00 88.88 188 ALA A O 1
ATOM 1469 N N . ILE A 1 189 ? -1.452 -1.792 -5.431 1.00 92.44 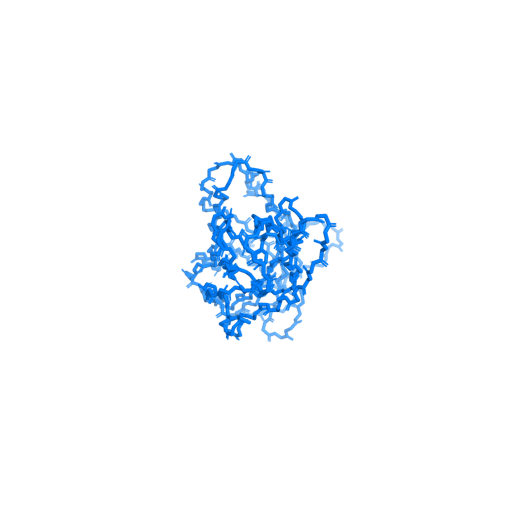189 ILE A N 1
ATOM 1470 C CA . ILE A 1 189 ? -1.131 -2.274 -6.773 1.00 92.44 189 ILE A CA 1
ATOM 1471 C C . ILE A 1 189 ? -1.175 -1.071 -7.702 1.00 92.44 189 ILE A C 1
ATOM 1473 O O . ILE A 1 189 ? -2.189 -0.381 -7.752 1.00 92.44 189 ILE A O 1
ATOM 1477 N N . PHE A 1 190 ? -0.093 -0.851 -8.435 1.00 95.25 190 PHE A N 1
ATOM 1478 C CA . PHE A 1 190 ? -0.008 0.145 -9.490 1.00 95.25 190 PHE A CA 1
ATOM 1479 C C . PHE A 1 190 ? 0.111 -0.562 -10.837 1.00 95.25 190 PHE A C 1
ATOM 1481 O O . PHE A 1 190 ? 0.841 -1.544 -10.954 1.00 95.25 190 PHE A O 1
ATOM 1488 N N . GLU A 1 191 ? -0.588 -0.060 -11.843 1.00 96.62 191 GLU A N 1
ATOM 1489 C CA . GLU A 1 191 ? -0.435 -0.448 -13.244 1.00 96.62 191 GLU A CA 1
ATOM 1490 C C . GLU A 1 191 ? 0.071 0.777 -13.999 1.00 96.62 191 GLU A C 1
ATOM 1492 O O . GLU A 1 191 ? -0.676 1.740 -14.184 1.00 96.62 191 GLU A O 1
ATOM 1497 N N . LEU A 1 192 ? 1.344 0.747 -14.378 1.00 97.56 192 LEU A N 1
ATOM 1498 C CA . LEU A 1 192 ? 2.081 1.899 -14.885 1.00 97.56 192 LEU A CA 1
ATOM 1499 C C . LEU A 1 192 ? 2.487 1.648 -16.333 1.00 97.56 192 LEU A C 1
ATOM 1501 O O . LEU A 1 192 ? 3.164 0.656 -16.615 1.00 97.56 192 LEU A O 1
ATOM 1505 N N . ASP A 1 193 ? 2.082 2.540 -17.230 1.00 97.50 193 ASP A N 1
ATOM 1506 C CA . ASP A 1 193 ? 2.548 2.537 -18.616 1.00 97.50 193 ASP A CA 1
ATOM 1507 C C . ASP A 1 193 ? 4.036 2.913 -18.666 1.00 97.50 193 ASP A C 1
ATOM 1509 O O . ASP A 1 193 ? 4.505 3.722 -17.861 1.00 97.50 193 ASP A O 1
ATOM 1513 N N . ILE A 1 194 ? 4.774 2.298 -19.587 1.00 97.19 194 ILE A N 1
ATOM 1514 C CA . ILE A 1 194 ? 6.180 2.608 -19.852 1.00 97.19 194 ILE A CA 1
ATOM 1515 C C . ILE A 1 194 ? 6.229 3.622 -20.998 1.00 97.19 194 ILE A C 1
ATOM 1517 O O . ILE A 1 194 ? 5.676 3.373 -22.069 1.00 97.19 194 ILE A O 1
ATOM 1521 N N . GLU A 1 195 ? 6.886 4.754 -20.750 1.00 91.94 195 GLU A N 1
ATOM 1522 C CA . GLU A 1 195 ? 7.093 5.852 -21.706 1.00 91.94 195 GLU A CA 1
ATOM 1523 C C . GLU A 1 195 ? 8.260 5.608 -22.676 1.00 91.94 195 GLU A C 1
ATOM 1525 O O . GLU A 1 195 ? 9.305 5.040 -22.257 1.00 91.94 195 GLU A O 1
#

Radius of gyration: 21.61 Å; chains: 1; bounding box: 57×29×61 Å

Secondary structure (DSSP, 8-state):
-BTT-EEE----S--SPPEEEES-TTTEEE-TT-EEEE-SSEEEEEEEEETTEEEEEEEEEB-TTTTSPB-TT-EEEETTTEEEEEEEEEEE------TTPPPPSEEEEEEEEEEE-STT-----TT-EEEEETTSPBPEE---TT-----SSS-EEEEEEEEEESS--SEEEEEEEEE-TT--EEEEEEEEE--

Sequence (195 aa):
MEVDSTLKLKVTGTYSKITWKSSKKSVATVNSSGVVTAKMEGKATITATVDKKKYTCNVTVVDSNKTKPYKTGDTWTVDGIWTLTFNSVTTTEERYHQPGDDIPKQVVVLDYTYEGIDDGGNYMDMYTFSVIDANGNIARKYPSKDMDDTKLGEKCEGLKAIYGLFAESDMITVKVTMYDDDYCEYKAIFELDIE

Organism: NCBI:txid2755051

InterPro domains:
  IPR003343 Bacterial Ig-like domain, group 2 [PF02368] (2-56)
  IPR008964 Invasin/intimin cell-adhesion fragments [SSF49373] (6-61)